Protein AF-0000000067656025 (afdb_homodimer)

pLDDT: mean 92.22, std 11.16, range [55.78, 98.88]

Sequence (188 aa):
MDEQSVESIAEVFRCFICMEKLRDARLCPHCSKLCCFSCIRRWLTEQRAQCPHCRAPLQLRELVNCRWAEEVTQQLDTLQLCSLTKHEDNDKDKMDEQSVESIAEVFRCFICMEKLRDARLCPHCSKLCCFSCIRRWLTEQRAQCPHCRAPLQLRELVNCRWAEEVTQQLDTLQLCSLTKHEDNDKDK

Structure (mmCIF, N/CA/C/O backbone):
data_AF-0000000067656025-model_v1
#
loop_
_entity.id
_entity.type
_entity.pdbx_description
1 polymer 'Tripartite motif containing 37'
#
loop_
_atom_site.group_PDB
_atom_site.id
_atom_site.type_symbol
_atom_site.label_atom_id
_atom_site.label_alt_id
_atom_site.label_comp_id
_atom_site.label_asym_id
_atom_site.label_entity_id
_atom_site.label_seq_id
_atom_site.pdbx_PDB_ins_code
_atom_site.Cartn_x
_atom_site.Cartn_y
_atom_site.Cartn_z
_atom_site.occupancy
_atom_site.B_iso_or_equiv
_atom_site.auth_seq_id
_atom_site.auth_comp_id
_atom_site.auth_asym_id
_atom_site.auth_atom_id
_atom_site.pdbx_PDB_model_num
ATOM 1 N N . MET A 1 1 ? -2.961 22.078 7.832 1 55.78 1 MET A N 1
ATOM 2 C CA . MET A 1 1 ? -2.754 20.688 7.422 1 55.78 1 MET A CA 1
ATOM 3 C C . MET A 1 1 ? -3.789 20.266 6.387 1 55.78 1 MET A C 1
ATOM 5 O O . MET A 1 1 ? -4.934 20.719 6.422 1 55.78 1 MET A O 1
ATOM 9 N N . ASP A 1 2 ? -3.355 19.953 5.059 1 74.5 2 ASP A N 1
ATOM 10 C CA . ASP A 1 2 ? -4.32 19.672 4 1 74.5 2 ASP A CA 1
ATOM 11 C C . ASP A 1 2 ? -5.148 18.438 4.332 1 74.5 2 ASP A C 1
ATOM 13 O O . ASP A 1 2 ? -4.789 17.312 3.949 1 74.5 2 ASP A O 1
ATOM 17 N N . GLU A 1 3 ? -6.203 18.594 5.113 1 78.75 3 GLU A N 1
ATOM 18 C CA . GLU A 1 3 ? -7.145 17.578 5.555 1 78.75 3 GLU A CA 1
ATOM 19 C C . GLU A 1 3 ? -7.625 16.719 4.379 1 78.75 3 GLU A C 1
ATOM 21 O O . GLU A 1 3 ? -7.82 15.516 4.523 1 78.75 3 GLU A O 1
ATOM 26 N N . GLN A 1 4 ? -7.664 17.344 3.371 1 89.12 4 GLN A N 1
ATOM 27 C CA . GLN A 1 4 ? -8.141 16.625 2.191 1 89.12 4 GLN A CA 1
ATOM 28 C C . GLN A 1 4 ? -7.141 15.562 1.747 1 89.12 4 GLN A C 1
ATOM 30 O O . GLN A 1 4 ? -7.531 14.469 1.323 1 89.12 4 GLN A O 1
ATOM 35 N N . SER A 1 5 ? -5.898 15.852 1.927 1 92.5 5 SER A N 1
ATOM 36 C CA . SER A 1 5 ? -4.859 14.906 1.539 1 92.5 5 SER A CA 1
ATOM 37 C C . SER A 1 5 ? -4.848 13.695 2.463 1 92.5 5 SER A C 1
ATOM 39 O O . SER A 1 5 ? -4.758 12.555 2 1 92.5 5 SER A O 1
ATOM 41 N N . VAL A 1 6 ? -5.023 13.93 3.736 1 93.62 6 VAL A N 1
ATOM 42 C CA . VAL A 1 6 ? -5.008 12.836 4.707 1 93.62 6 VAL A CA 1
ATOM 43 C C . VAL A 1 6 ? -6.211 11.922 4.477 1 93.62 6 VAL A C 1
ATOM 45 O O . VAL A 1 6 ? -6.082 10.695 4.512 1 93.62 6 VAL A O 1
ATOM 48 N N . GLU A 1 7 ? -7.348 12.508 4.23 1 93.75 7 GLU A N 1
ATOM 49 C CA . GLU A 1 7 ? -8.555 11.734 3.967 1 93.75 7 GLU A CA 1
ATOM 50 C C . GLU A 1 7 ? -8.414 10.891 2.699 1 93.75 7 GLU A C 1
ATOM 52 O O . GLU A 1 7 ? -8.875 9.75 2.645 1 93.75 7 GLU A O 1
ATOM 57 N N . SER A 1 8 ? -7.84 11.469 1.693 1 95.38 8 SER A N 1
ATOM 58 C CA . SER A 1 8 ? -7.621 10.766 0.432 1 95.38 8 SER A CA 1
ATOM 59 C C . SER A 1 8 ? -6.715 9.555 0.623 1 95.38 8 SER A C 1
ATOM 61 O O . SER A 1 8 ? -6.973 8.492 0.061 1 95.38 8 SER A O 1
ATOM 63 N N . ILE A 1 9 ? -5.691 9.695 1.379 1 97 9 ILE A N 1
ATOM 64 C CA . ILE A 1 9 ? -4.809 8.578 1.662 1 97 9 ILE A CA 1
ATOM 65 C C . ILE A 1 9 ? -5.547 7.527 2.49 1 97 9 ILE A C 1
ATOM 67 O O . ILE A 1 9 ? -5.453 6.328 2.217 1 97 9 ILE A O 1
ATOM 71 N N . ALA A 1 10 ? -6.297 7.977 3.504 1 96.62 10 ALA A N 1
ATOM 72 C CA . ALA A 1 10 ? -7.039 7.066 4.371 1 96.62 10 ALA A CA 1
ATOM 73 C C . ALA A 1 10 ? -8.023 6.219 3.564 1 96.62 10 ALA A C 1
ATOM 75 O O . ALA A 1 10 ? -8.25 5.051 3.885 1 96.62 10 ALA A O 1
ATOM 76 N N . GLU A 1 11 ? -8.594 6.742 2.557 1 96.94 11 GLU A N 1
ATOM 77 C CA . GLU A 1 11 ? -9.539 6.023 1.704 1 96.94 11 GLU A CA 1
ATOM 78 C C . GLU A 1 11 ? -8.875 4.812 1.049 1 96.94 11 GLU A C 1
ATOM 80 O O . GLU A 1 11 ? -9.516 3.773 0.87 1 96.94 11 GLU A O 1
ATOM 85 N N . VAL A 1 12 ? -7.664 4.953 0.684 1 97.94 12 VAL A N 1
ATOM 86 C CA . VAL A 1 12 ? -6.918 3.857 0.071 1 97.94 12 VAL A CA 1
ATOM 87 C C . VAL A 1 12 ? -6.762 2.715 1.071 1 97.94 12 VAL A C 1
ATOM 89 O O . VAL A 1 12 ? -6.809 1.542 0.695 1 97.94 12 VAL A O 1
ATOM 92 N N . PHE A 1 13 ? -6.574 3.066 2.383 1 98.25 13 PHE A N 1
ATOM 93 C CA . PHE A 1 13 ? -6.273 2.08 3.414 1 98.25 13 PHE A CA 1
ATOM 94 C C . PHE A 1 13 ? -7.516 1.748 4.227 1 98.25 13 PHE A C 1
ATOM 96 O O . PHE A 1 13 ? -7.438 1.549 5.441 1 98.25 13 PHE A O 1
ATOM 103 N N . ARG A 1 14 ? -8.648 1.804 3.592 1 98.12 14 ARG A N 1
ATOM 104 C CA . ARG A 1 14 ? -9.914 1.264 4.082 1 98.12 14 ARG A CA 1
ATOM 105 C C . ARG A 1 14 ? -10.25 -0.055 3.396 1 98.12 14 ARG A C 1
ATOM 107 O O . ARG A 1 14 ? -10.008 -0.218 2.199 1 98.12 14 ARG A O 1
ATOM 114 N N . CYS A 1 15 ? -10.734 -0.905 4.156 1 98.69 15 CYS A N 1
ATOM 115 C CA . CYS A 1 15 ? -11.188 -2.172 3.596 1 98.69 15 CYS A CA 1
ATOM 116 C C . CYS A 1 15 ? -12.289 -1.947 2.568 1 98.69 15 CYS A C 1
ATOM 118 O O . CYS A 1 15 ? -13.312 -1.332 2.873 1 98.69 15 CYS A O 1
ATOM 120 N N . PHE A 1 16 ? -12.164 -2.463 1.395 1 97.69 16 PHE A N 1
ATOM 121 C CA . PHE A 1 16 ? -13.148 -2.195 0.353 1 97.69 16 PHE A CA 1
ATOM 122 C C . PHE A 1 16 ? -14.391 -3.055 0.548 1 97.69 16 PHE A C 1
ATOM 124 O O . PHE A 1 16 ? -15.406 -2.854 -0.124 1 97.69 16 PHE A O 1
ATOM 131 N N . ILE A 1 17 ? -14.328 -4.031 1.432 1 98.25 17 ILE A N 1
ATOM 132 C CA . ILE A 1 17 ? -15.461 -4.902 1.714 1 98.25 17 ILE A CA 1
ATOM 133 C C . ILE A 1 17 ? -16.297 -4.312 2.846 1 98.25 17 ILE A C 1
ATOM 135 O O . ILE A 1 17 ? -17.5 -4.086 2.686 1 98.25 17 ILE A O 1
ATOM 139 N N . CYS A 1 18 ? -15.68 -4.008 3.986 1 98.5 18 CYS A N 1
ATOM 140 C CA . CYS A 1 18 ? -16.438 -3.502 5.129 1 98.5 18 CYS A CA 1
ATOM 141 C C . CYS A 1 18 ? -16.391 -1.979 5.176 1 98.5 18 CYS A C 1
ATOM 143 O O . CYS A 1 18 ? -17.109 -1.357 5.953 1 98.5 18 CYS A O 1
ATOM 145 N N . MET A 1 19 ? -15.5 -1.372 4.516 1 97.5 19 MET A N 1
ATOM 146 C CA . MET A 1 19 ? -15.352 0.072 4.359 1 97.5 19 MET A CA 1
ATOM 147 C C . MET A 1 19 ? -14.789 0.703 5.629 1 97.5 19 MET A C 1
ATOM 149 O O . MET A 1 19 ? -14.867 1.92 5.805 1 97.5 19 MET A O 1
ATOM 153 N N . GLU A 1 20 ? -14.234 -0.069 6.539 1 97.94 20 GLU A N 1
ATOM 154 C CA . GLU A 1 20 ? -13.57 0.402 7.75 1 97.94 20 GLU A CA 1
ATOM 155 C C . GLU A 1 20 ? -12.055 0.365 7.602 1 97.94 20 GLU A C 1
ATOM 157 O O . GLU A 1 20 ? -11.539 -0.119 6.594 1 97.94 20 GLU A O 1
ATOM 162 N N . LYS A 1 21 ? -11.414 0.863 8.625 1 97.56 21 LYS A N 1
ATOM 163 C CA . LYS A 1 21 ? -9.953 0.821 8.68 1 97.56 21 LYS A CA 1
ATOM 164 C C . LYS A 1 21 ? -9.438 -0.612 8.57 1 97.56 21 LYS A C 1
ATOM 166 O O . LYS A 1 21 ? -9.977 -1.519 9.219 1 97.56 21 LYS A O 1
ATOM 171 N N . LEU A 1 22 ? -8.422 -0.798 7.832 1 98.56 22 LEU A N 1
ATOM 172 C CA . LEU A 1 22 ? -7.859 -2.115 7.559 1 98.56 22 LEU A CA 1
ATOM 173 C C . LEU A 1 22 ? -7.387 -2.783 8.844 1 98.56 22 LEU A C 1
ATOM 175 O O . LEU A 1 22 ? -6.762 -2.141 9.688 1 98.56 22 LEU A O 1
ATOM 179 N N . ARG A 1 23 ? -7.695 -4.004 9.008 1 98 23 ARG A N 1
ATOM 180 C CA . ARG A 1 23 ? -7.145 -4.891 10.023 1 98 23 ARG A CA 1
ATOM 181 C C . ARG A 1 23 ? -6.551 -6.145 9.398 1 98 23 ARG A C 1
ATOM 183 O O . ARG A 1 23 ? -7.223 -6.844 8.641 1 98 23 ARG A O 1
ATOM 190 N N . ASP A 1 24 ? -5.285 -6.434 9.695 1 98.38 24 ASP A N 1
ATOM 191 C CA . ASP A 1 24 ? -4.602 -7.559 9.055 1 98.38 24 ASP A CA 1
ATOM 192 C C . ASP A 1 24 ? -4.754 -7.5 7.539 1 98.38 24 ASP A C 1
ATOM 194 O O . ASP A 1 24 ? -5.312 -8.414 6.93 1 98.38 24 ASP A O 1
ATOM 198 N N . ALA A 1 25 ? -4.234 -6.539 6.941 1 98.88 25 ALA A N 1
ATOM 199 C CA . ALA A 1 25 ? -4.488 -6.133 5.562 1 98.88 25 ALA A CA 1
ATOM 200 C C . ALA A 1 25 ? -4.012 -7.199 4.582 1 98.88 25 ALA A C 1
ATOM 202 O O . ALA A 1 25 ? -2.895 -7.711 4.703 1 98.88 25 ALA A O 1
ATOM 203 N N . ARG A 1 26 ? -4.809 -7.535 3.68 1 98.88 26 ARG A N 1
ATOM 204 C CA . ARG A 1 26 ? -4.512 -8.398 2.541 1 98.88 26 ARG A CA 1
ATOM 205 C C . ARG A 1 26 ? -4.738 -7.664 1.224 1 98.88 26 ARG A C 1
ATOM 207 O O . ARG A 1 26 ? -5.621 -6.805 1.13 1 98.88 26 ARG A O 1
ATOM 214 N N . LEU A 1 27 ? -3.967 -7.977 0.277 1 98.88 27 LEU A N 1
ATOM 215 C CA . LEU A 1 27 ? -4.023 -7.305 -1.019 1 98.88 27 LEU A CA 1
ATOM 216 C C . LEU A 1 27 ? -4.266 -8.312 -2.139 1 98.88 27 LEU A C 1
ATOM 21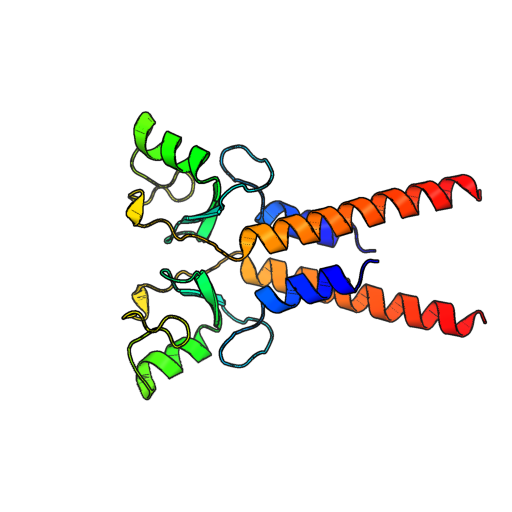8 O O . LEU A 1 27 ? -3.652 -9.383 -2.162 1 98.88 27 LEU A O 1
ATOM 222 N N . CYS A 1 28 ? -5.148 -8.039 -2.979 1 98.81 28 CYS A N 1
ATOM 223 C CA . CYS A 1 28 ? -5.371 -8.844 -4.176 1 98.81 28 CYS A CA 1
ATOM 224 C C . CYS A 1 28 ? -4.211 -8.703 -5.152 1 98.81 28 CYS A C 1
ATOM 226 O O . CYS A 1 28 ? -3.852 -7.594 -5.539 1 98.81 28 CYS A O 1
ATOM 228 N N . PRO A 1 29 ? -3.658 -9.758 -5.625 1 98.5 29 PRO A N 1
ATOM 229 C CA . PRO A 1 29 ? -2.5 -9.672 -6.52 1 98.5 29 PRO A CA 1
ATOM 230 C C . PRO A 1 29 ? -2.865 -9.188 -7.918 1 98.5 29 PRO A C 1
ATOM 232 O O . PRO A 1 29 ? -1.98 -8.867 -8.719 1 98.5 29 PRO A O 1
ATOM 235 N N . HIS A 1 30 ? -4.105 -9.078 -8.203 1 98.12 30 HIS A N 1
ATOM 236 C CA . HIS A 1 30 ? -4.535 -8.719 -9.547 1 98.12 30 HIS A CA 1
ATOM 237 C C . HIS A 1 30 ? -4.844 -7.227 -9.648 1 98.12 30 HIS A C 1
ATOM 239 O O . HIS A 1 30 ? -4.391 -6.555 -10.57 1 98.12 30 HIS A O 1
ATOM 245 N N . CYS A 1 31 ? -5.605 -6.785 -8.711 1 98.69 31 CYS A N 1
ATOM 246 C CA . CYS A 1 31 ? -6.055 -5.402 -8.836 1 98.69 31 CYS A CA 1
ATOM 247 C C . CYS A 1 31 ? -5.434 -4.531 -7.754 1 98.69 31 CYS A C 1
ATOM 249 O O . CYS A 1 31 ? -5.625 -3.312 -7.75 1 98.69 31 CYS A O 1
ATOM 251 N N . SER A 1 32 ? -4.828 -5.102 -6.77 1 98.69 32 SER A N 1
ATOM 252 C CA . SER A 1 32 ? -4.059 -4.441 -5.723 1 98.69 32 SER A CA 1
ATOM 253 C C . SER A 1 32 ? -4.973 -3.816 -4.676 1 98.69 32 SER A C 1
ATOM 255 O O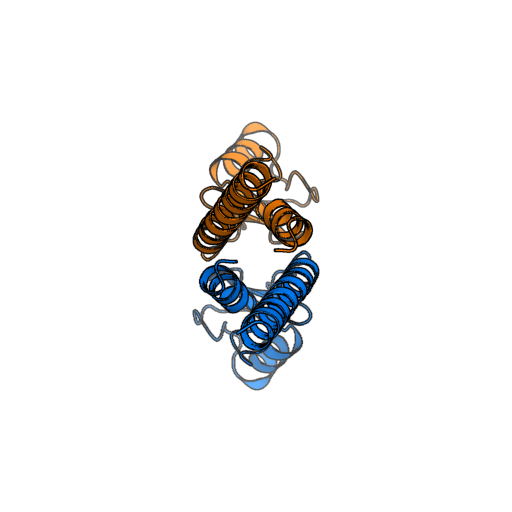 . SER A 1 32 ? -4.512 -3.08 -3.799 1 98.69 32 SER A O 1
ATOM 257 N N . LYS A 1 33 ? -6.254 -4.145 -4.734 1 98.62 33 LYS A N 1
ATOM 258 C CA . LYS A 1 33 ? -7.137 -3.615 -3.699 1 98.62 33 LYS A CA 1
ATOM 259 C C . LYS A 1 33 ? -6.859 -4.273 -2.352 1 98.62 33 LYS A C 1
ATOM 261 O O . LYS A 1 33 ? -6.488 -5.449 -2.293 1 98.62 33 LYS A O 1
ATOM 266 N N . LEU A 1 34 ? -7.141 -3.504 -1.319 1 98.81 34 LEU A N 1
ATOM 267 C CA . LEU A 1 34 ? -6.84 -3.939 0.041 1 98.81 34 LEU A CA 1
ATOM 268 C C . LEU A 1 34 ? -8.117 -4.285 0.795 1 98.81 34 LEU A C 1
ATOM 270 O O . LEU A 1 34 ? -9.148 -3.623 0.621 1 98.81 34 LEU A O 1
ATOM 274 N N . CYS A 1 35 ? -7.996 -5.25 1.62 1 98.81 35 CYS A N 1
ATOM 275 C CA . CYS A 1 35 ? -9.102 -5.617 2.496 1 98.81 35 CYS A CA 1
ATOM 276 C C . CYS A 1 35 ? -8.594 -6.273 3.773 1 98.81 35 CYS A C 1
ATOM 278 O O . CYS A 1 35 ? -7.418 -6.637 3.863 1 98.81 35 CYS A O 1
ATOM 280 N N . CYS A 1 36 ? -9.414 -6.383 4.758 1 98.88 36 CYS A N 1
ATOM 281 C CA . CYS A 1 36 ? -9.094 -7.129 5.973 1 98.88 36 CYS A CA 1
ATOM 282 C C . CYS A 1 36 ? -8.984 -8.617 5.684 1 98.88 36 CYS A C 1
ATOM 284 O O . CYS A 1 36 ? -9.727 -9.148 4.848 1 98.88 36 CYS A O 1
ATOM 286 N N . PHE A 1 37 ? -8.227 -9.273 6.352 1 98.88 37 PHE A N 1
ATOM 287 C CA . PHE A 1 37 ? -8.109 -10.719 6.176 1 98.88 37 PHE A CA 1
ATOM 288 C C . PHE A 1 37 ? -9.445 -11.398 6.438 1 98.88 37 PHE A C 1
ATOM 290 O O . PHE A 1 37 ? -9.891 -12.234 5.645 1 98.88 37 PHE A O 1
ATOM 297 N N . SER A 1 38 ? -10.062 -11.039 7.586 1 98.88 38 SER A N 1
ATOM 298 C CA . SER A 1 38 ? -11.32 -11.688 7.953 1 98.88 38 SER A CA 1
ATOM 299 C C . SER A 1 38 ? -12.398 -11.445 6.902 1 98.88 38 SER A C 1
ATOM 301 O O . SER A 1 38 ? -13.172 -12.352 6.578 1 98.88 38 SER A O 1
ATOM 303 N N . CYS A 1 39 ? -12.469 -10.25 6.359 1 98.75 39 CYS A N 1
ATOM 304 C CA . CYS A 1 39 ? -13.477 -9.914 5.359 1 98.75 39 CYS A CA 1
ATOM 305 C C . CYS A 1 39 ? -13.289 -10.742 4.094 1 98.75 39 CYS A C 1
ATOM 307 O O . CYS A 1 39 ? -14.242 -11.344 3.59 1 98.75 39 CYS A O 1
ATOM 309 N N . ILE A 1 40 ? -12.055 -10.789 3.643 1 98.75 40 ILE A N 1
ATOM 310 C CA . ILE A 1 40 ? -11.812 -11.484 2.383 1 98.75 40 ILE A CA 1
ATOM 311 C C . ILE A 1 40 ? -11.922 -12.992 2.592 1 98.75 40 ILE A C 1
ATOM 313 O O . ILE A 1 40 ? -12.383 -13.711 1.702 1 98.75 40 ILE A O 1
ATOM 317 N N . ARG A 1 41 ? -11.453 -13.406 3.713 1 98.62 41 ARG A N 1
ATOM 318 C CA . ARG A 1 41 ? -11.617 -14.828 4.016 1 98.62 41 ARG A CA 1
ATOM 319 C C . ARG A 1 41 ? -13.086 -15.227 3.963 1 98.62 41 ARG A C 1
ATOM 321 O O . ARG A 1 41 ? -13.438 -16.234 3.354 1 98.62 41 ARG A O 1
ATOM 328 N N . ARG A 1 42 ? -13.93 -14.523 4.629 1 98.25 42 ARG A N 1
ATOM 329 C CA . ARG A 1 42 ? -15.367 -14.789 4.621 1 98.25 42 ARG A CA 1
ATOM 330 C C . ARG A 1 42 ? -15.922 -14.758 3.199 1 98.25 42 ARG A C 1
ATOM 332 O O . ARG A 1 42 ? -16.672 -15.648 2.801 1 98.25 42 ARG A O 1
ATOM 339 N N . TRP A 1 43 ? -15.57 -13.773 2.484 1 97.88 43 TRP A N 1
ATOM 340 C CA . TRP A 1 43 ? -16.047 -13.617 1.113 1 97.88 43 TRP A CA 1
ATOM 341 C C . TRP A 1 43 ? -15.68 -14.844 0.274 1 97.88 43 TRP A C 1
ATOM 343 O O . TRP A 1 43 ? -16.547 -15.43 -0.388 1 97.88 43 TRP A O 1
ATOM 353 N N . LEU A 1 44 ? -14.453 -15.266 0.293 1 98 44 LEU A N 1
ATOM 354 C CA . LEU A 1 44 ? -13.961 -16.359 -0.537 1 98 44 LEU A CA 1
ATOM 355 C C . LEU A 1 44 ? -14.57 -17.688 -0.107 1 98 44 LEU A C 1
ATOM 357 O O . LEU A 1 44 ? -14.758 -18.578 -0.933 1 98 44 LEU A O 1
ATOM 361 N N . THR A 1 45 ? -14.836 -17.797 1.155 1 96.88 45 THR A N 1
ATOM 362 C CA . THR A 1 45 ? -15.367 -19.047 1.688 1 96.88 45 THR A CA 1
ATOM 363 C C . THR A 1 45 ? -16.875 -19.109 1.519 1 96.88 45 THR A C 1
ATOM 365 O O . THR A 1 45 ? -17.438 -20.172 1.232 1 96.88 45 THR A O 1
ATOM 368 N N . GLU A 1 46 ? -17.594 -18.031 1.675 1 96.19 46 GLU A N 1
ATOM 369 C CA . GLU A 1 46 ? -19.047 -18.047 1.749 1 96.19 46 GLU A CA 1
ATOM 370 C C . GLU A 1 46 ? -19.672 -17.578 0.434 1 96.19 46 GLU A C 1
ATOM 372 O O . GLU A 1 46 ? -20.828 -17.891 0.147 1 96.19 46 GLU A O 1
ATOM 377 N N . GLN A 1 47 ? -19.047 -16.781 -0.248 1 90.94 47 GLN A N 1
ATOM 378 C CA . GLN A 1 47 ? -19.625 -16.234 -1.479 1 90.94 47 GLN A CA 1
ATOM 379 C C . GLN A 1 47 ? -19.016 -16.906 -2.707 1 90.94 47 GLN A C 1
ATOM 381 O O . GLN A 1 47 ? -19.344 -18.062 -3.014 1 90.94 47 GLN A O 1
ATOM 386 N N . ARG A 1 48 ? -17.859 -16.422 -3.285 1 91.62 48 ARG A N 1
ATOM 387 C CA . ARG A 1 48 ? -17.203 -16.953 -4.469 1 91.62 48 ARG A CA 1
ATOM 388 C C . ARG A 1 48 ? -15.68 -16.859 -4.344 1 91.62 48 ARG A C 1
ATOM 390 O O . ARG A 1 48 ? -15.164 -15.906 -3.762 1 91.62 48 ARG A O 1
ATOM 397 N N . ALA A 1 49 ? -15.055 -17.781 -4.984 1 97.06 49 ALA A N 1
ATOM 398 C CA . ALA A 1 49 ? -13.594 -17.781 -5.023 1 97.06 49 ALA A CA 1
ATOM 399 C C . ALA A 1 49 ? -13.07 -16.828 -6.086 1 97.06 49 ALA A C 1
ATOM 401 O O . ALA A 1 49 ? -12.406 -17.234 -7.035 1 97.06 49 ALA A O 1
ATOM 402 N N . GLN A 1 50 ? -13.438 -15.633 -5.969 1 98 50 GLN A N 1
ATOM 403 C CA . GLN A 1 50 ? -13.008 -14.539 -6.832 1 98 50 GLN A CA 1
ATOM 404 C C . GLN A 1 50 ? -12.844 -13.25 -6.035 1 98 50 GLN A C 1
ATOM 406 O O . GLN A 1 50 ? -13.492 -13.055 -5.004 1 98 50 GLN A O 1
ATOM 411 N N . CYS A 1 51 ? -12.023 -12.445 -6.465 1 98.62 51 CYS A N 1
ATOM 412 C CA . CYS A 1 51 ? -11.914 -11.117 -5.867 1 98.62 51 CYS A CA 1
ATOM 413 C C . CYS A 1 51 ? -13.211 -10.336 -6.023 1 98.62 51 CYS A C 1
ATOM 415 O O . CYS A 1 51 ? -13.727 -10.203 -7.133 1 98.62 51 CYS A O 1
ATOM 417 N N . PRO A 1 52 ? -13.789 -9.805 -5.008 1 97.88 52 PRO A N 1
ATOM 418 C CA . PRO A 1 52 ? -15.047 -9.062 -5.082 1 97.88 52 PRO A CA 1
ATOM 419 C C . PRO A 1 52 ? -14.93 -7.785 -5.91 1 97.88 52 PRO A C 1
ATOM 421 O O . PRO A 1 52 ? -15.945 -7.207 -6.309 1 97.88 52 PRO A O 1
ATOM 424 N N . HIS A 1 53 ? -13.688 -7.344 -6.117 1 98.12 53 HIS A N 1
ATOM 425 C CA . HIS A 1 53 ? -13.469 -6.105 -6.855 1 98.12 53 HIS A CA 1
ATOM 426 C C . HIS A 1 53 ? -13.211 -6.379 -8.328 1 98.12 53 HIS A C 1
ATOM 428 O O . HIS A 1 53 ? -13.945 -5.891 -9.195 1 98.12 53 HIS A O 1
ATOM 434 N N . CYS A 1 54 ? -12.258 -7.141 -8.703 1 98.5 54 CYS A N 1
ATOM 435 C CA . CYS A 1 54 ? -11.875 -7.312 -10.102 1 98.5 54 CYS A CA 1
ATOM 436 C C . CYS A 1 54 ? -12.469 -8.594 -10.672 1 98.5 54 CYS A C 1
ATOM 438 O O . CYS A 1 54 ? -12.375 -8.836 -11.883 1 98.5 54 CYS A O 1
ATOM 440 N N . ARG A 1 55 ? -12.938 -9.477 -9.836 1 97.94 55 ARG A N 1
ATOM 441 C CA . ARG A 1 55 ? -13.656 -10.688 -10.211 1 97.94 55 ARG A CA 1
ATOM 442 C C . ARG A 1 55 ? -12.703 -11.758 -10.734 1 97.94 55 ARG A C 1
ATOM 444 O O . ARG A 1 55 ? -13.141 -12.805 -11.219 1 97.94 55 ARG A O 1
ATOM 451 N N . ALA A 1 56 ? -11.477 -11.508 -10.664 1 98.38 56 ALA A N 1
ATOM 452 C CA . ALA A 1 56 ? -10.523 -12.555 -11.047 1 98.38 56 ALA A CA 1
ATOM 453 C C . ALA A 1 56 ? -10.586 -13.727 -10.07 1 98.38 56 ALA A C 1
ATOM 455 O O . ALA A 1 56 ? -10.82 -13.531 -8.875 1 98.38 56 ALA A O 1
ATOM 456 N N . PRO A 1 57 ? -10.344 -14.93 -10.555 1 98.44 57 PRO A N 1
ATOM 457 C CA . PRO A 1 57 ? -10.211 -16.062 -9.633 1 98.44 57 PRO A CA 1
ATOM 458 C C . PRO A 1 57 ? -9.148 -15.82 -8.562 1 98.44 57 PRO A C 1
ATOM 460 O O . PRO A 1 57 ? -8.07 -15.289 -8.859 1 98.44 57 PRO A O 1
ATOM 463 N N . LEU A 1 58 ? -9.523 -16.219 -7.352 1 98.38 58 LEU A N 1
ATOM 464 C CA . LEU A 1 58 ? -8.664 -15.875 -6.227 1 98.38 58 LEU A CA 1
ATOM 465 C C . LEU A 1 58 ? -8.766 -16.922 -5.117 1 98.38 58 LEU A C 1
ATOM 467 O O . LEU A 1 58 ? -9.867 -17.328 -4.754 1 98.38 58 LEU A O 1
ATOM 471 N N . GLN A 1 59 ? -7.668 -17.344 -4.703 1 98.06 59 GLN A N 1
ATOM 472 C CA . GLN A 1 59 ? -7.586 -18.203 -3.531 1 98.06 59 GLN A CA 1
ATOM 473 C C . GLN A 1 59 ? -6.953 -17.484 -2.35 1 98.06 59 GLN A C 1
ATOM 475 O O . GLN A 1 59 ? -6.195 -16.516 -2.537 1 98.06 59 GLN A O 1
ATOM 480 N N . LEU A 1 60 ? -7.23 -17.953 -1.164 1 97.75 60 LEU A N 1
ATOM 481 C CA . LEU A 1 60 ? -6.754 -17.312 0.054 1 97.75 60 LEU A CA 1
ATOM 482 C C . LEU A 1 60 ? -5.23 -17.219 0.061 1 97.75 60 LEU A C 1
ATOM 484 O O . LEU A 1 60 ? -4.668 -16.188 0.438 1 97.75 60 LEU A O 1
ATOM 488 N N . ARG A 1 61 ? -4.562 -18.156 -0.416 1 97.06 61 ARG A N 1
ATOM 489 C CA . ARG A 1 61 ? -3.107 -18.25 -0.365 1 97.06 61 ARG A CA 1
ATOM 490 C C . ARG A 1 61 ? -2.463 -17.25 -1.32 1 97.06 61 ARG A C 1
ATOM 492 O O . ARG A 1 61 ? -1.263 -16.984 -1.233 1 97.06 61 ARG A O 1
ATOM 499 N N . GLU A 1 62 ? -3.162 -16.75 -2.236 1 97.88 62 GLU A N 1
ATOM 500 C CA . GLU A 1 62 ? -2.635 -15.844 -3.248 1 97.88 62 GLU A CA 1
ATOM 501 C C . GLU A 1 62 ? -2.621 -14.406 -2.744 1 97.88 62 GLU A C 1
ATOM 503 O O . GLU A 1 62 ? -1.992 -13.531 -3.35 1 97.88 62 GLU A O 1
ATOM 508 N N . LEU A 1 63 ? -3.371 -14.203 -1.662 1 98.69 63 LEU A N 1
ATOM 509 C CA . LEU A 1 63 ? -3.422 -12.859 -1.095 1 98.69 63 LEU A CA 1
ATOM 510 C C . LEU A 1 63 ? -2.057 -12.445 -0.558 1 98.69 63 LEU A C 1
ATOM 512 O O . LEU A 1 63 ? -1.34 -13.258 0.027 1 98.69 63 LEU A O 1
ATOM 516 N N . VAL A 1 64 ? -1.813 -11.227 -0.74 1 98.81 64 VAL A N 1
ATOM 517 C CA . VAL A 1 64 ? -0.544 -10.711 -0.245 1 98.81 64 VAL A CA 1
ATOM 518 C C . VAL A 1 64 ? -0.74 -10.102 1.143 1 98.81 64 VAL A C 1
ATOM 520 O O . VAL A 1 64 ? -1.635 -9.281 1.347 1 98.81 64 VAL A O 1
ATOM 523 N N . ASN A 1 65 ? 0.017 -10.547 2.002 1 98.69 65 ASN A N 1
ATOM 524 C CA . ASN A 1 65 ? 0.044 -9.922 3.32 1 98.69 65 ASN A CA 1
ATOM 525 C C . ASN A 1 65 ? 0.749 -8.57 3.283 1 98.69 65 ASN A C 1
ATOM 527 O O . ASN A 1 65 ? 1.97 -8.508 3.129 1 98.69 65 ASN A O 1
ATOM 531 N N . CYS A 1 66 ? 0.045 -7.555 3.408 1 98.5 66 CYS A N 1
ATOM 532 C CA . CYS A 1 66 ? 0.632 -6.223 3.385 1 98.5 66 CYS A CA 1
ATOM 533 C C . CYS A 1 66 ? 1.154 -5.832 4.762 1 98.5 66 CYS A C 1
ATOM 535 O O . CYS A 1 66 ? 0.461 -5.16 5.527 1 98.5 66 CYS A O 1
ATOM 537 N N . ARG A 1 67 ? 2.289 -6.039 5.016 1 97.88 67 ARG A N 1
ATOM 538 C CA . ARG A 1 67 ? 2.887 -6.008 6.348 1 97.88 67 ARG A CA 1
ATOM 539 C C . ARG A 1 67 ? 3.041 -4.574 6.848 1 97.88 67 ARG A C 1
ATOM 541 O O . ARG A 1 67 ? 3.002 -4.324 8.055 1 97.88 67 ARG A O 1
ATOM 548 N N . TRP A 1 68 ? 3.117 -3.65 5.957 1 98.06 68 TRP A N 1
ATOM 549 C CA . TRP A 1 68 ? 3.34 -2.25 6.297 1 98.06 68 TRP A CA 1
ATOM 550 C C . TRP A 1 68 ? 2.018 -1.538 6.566 1 98.06 68 TRP A C 1
ATOM 552 O O . TRP A 1 68 ? 2.004 -0.39 7.016 1 98.06 68 TRP A O 1
ATOM 562 N N . ALA A 1 69 ? 0.883 -2.123 6.289 1 98.5 69 ALA A N 1
ATOM 563 C CA . ALA A 1 69 ? -0.412 -1.448 6.32 1 98.5 69 ALA A CA 1
ATOM 564 C C . ALA A 1 69 ? -0.764 -1.002 7.734 1 98.5 69 ALA A C 1
ATOM 566 O O . ALA A 1 69 ? -1.324 0.08 7.93 1 98.5 69 ALA A O 1
ATOM 567 N N . GLU A 1 70 ? -0.474 -1.802 8.703 1 97.62 70 GLU A N 1
ATOM 568 C CA . GLU A 1 70 ? -0.814 -1.457 10.078 1 97.62 70 GLU A CA 1
ATOM 569 C C . GLU A 1 70 ? -0.112 -0.175 10.516 1 97.62 70 GLU A C 1
ATOM 571 O O . GLU A 1 70 ? -0.732 0.706 11.117 1 97.62 70 GLU A O 1
ATOM 576 N N . GLU A 1 71 ? 1.13 -0.117 10.258 1 96.5 71 GLU A N 1
ATOM 577 C CA . GLU A 1 71 ? 1.895 1.082 10.586 1 96.5 71 GLU A CA 1
ATOM 578 C C . GLU A 1 71 ? 1.341 2.307 9.859 1 96.5 71 GLU A C 1
ATOM 580 O O . GLU A 1 71 ? 1.183 3.371 10.461 1 96.5 71 GLU A O 1
ATOM 585 N N . VAL A 1 72 ? 1.014 2.176 8.648 1 97.94 72 VAL A N 1
ATOM 586 C CA . VAL A 1 72 ? 0.485 3.285 7.859 1 97.94 72 VAL A CA 1
ATOM 587 C C . VAL A 1 72 ? -0.852 3.74 8.445 1 97.94 72 VAL A C 1
ATOM 589 O O . VAL A 1 72 ? -1.067 4.934 8.656 1 97.94 72 VAL A O 1
ATOM 592 N N . THR A 1 73 ? -1.752 2.775 8.727 1 97.62 73 THR A N 1
ATOM 593 C CA . THR A 1 73 ? -3.068 3.113 9.25 1 97.62 73 THR A CA 1
ATOM 594 C C . THR A 1 73 ? -2.949 3.797 10.609 1 97.62 73 THR A C 1
ATOM 596 O O . THR A 1 73 ? -3.697 4.73 10.906 1 97.62 73 THR A O 1
ATOM 599 N N . GLN A 1 74 ? -2.039 3.365 11.422 1 96.12 74 GLN A N 1
ATOM 600 C CA . GLN A 1 74 ? -1.819 3.979 12.734 1 96.12 74 GLN A CA 1
ATOM 601 C C . GLN A 1 74 ? -1.345 5.422 12.594 1 96.12 74 GLN A C 1
ATOM 603 O O . GLN A 1 74 ? -1.803 6.305 13.32 1 96.12 74 GLN A O 1
ATOM 608 N N . GLN A 1 75 ? -0.392 5.645 11.672 1 95.25 75 GLN A N 1
ATOM 609 C CA . GLN A 1 75 ? 0.113 6.992 11.43 1 95.25 75 GLN A CA 1
ATOM 610 C C . GLN A 1 75 ? -0.986 7.902 10.883 1 95.25 75 GLN A C 1
ATOM 612 O O . GLN A 1 75 ? -1.047 9.086 11.227 1 95.25 75 GLN A O 1
ATOM 617 N N . LEU A 1 76 ? -1.812 7.352 10.039 1 95.06 76 LEU A N 1
ATOM 618 C CA . LEU A 1 76 ? -2.934 8.117 9.508 1 95.06 76 LEU A CA 1
ATOM 619 C C . LEU A 1 76 ? -3.893 8.523 10.617 1 95.06 76 LEU A C 1
ATOM 621 O O . LEU A 1 76 ? -4.387 9.656 10.641 1 95.06 76 LEU A O 1
ATOM 625 N N . ASP A 1 77 ? -4.137 7.617 11.547 1 94 77 ASP A N 1
ATOM 626 C CA . ASP A 1 77 ? -4.969 7.934 12.703 1 94 77 ASP A CA 1
ATOM 627 C C . ASP A 1 77 ? -4.391 9.109 13.484 1 94 77 ASP A C 1
ATOM 629 O O . ASP A 1 77 ? -5.133 9.992 13.93 1 94 77 ASP A O 1
ATOM 633 N N . THR A 1 78 ? -3.129 9.117 13.633 1 91.62 78 THR A N 1
ATOM 634 C CA . THR A 1 78 ? -2.445 10.188 14.344 1 91.62 78 THR A CA 1
ATOM 635 C C . THR A 1 78 ? -2.639 11.523 13.625 1 91.62 78 THR A C 1
ATOM 637 O O . THR A 1 78 ? -2.908 12.547 14.266 1 91.62 78 THR A O 1
ATOM 640 N N . LEU A 1 79 ? -2.561 11.555 12.359 1 89.94 79 LEU A N 1
ATOM 641 C CA . LEU A 1 79 ? -2.715 12.766 11.562 1 89.94 79 LEU A CA 1
ATOM 642 C C . LEU A 1 79 ? -4.145 13.297 11.648 1 89.94 79 LEU A C 1
ATOM 644 O O . LEU A 1 79 ? -4.355 14.508 11.727 1 89.94 79 LEU A O 1
ATOM 648 N N . GLN A 1 80 ? -5.043 12.352 11.641 1 88.19 80 GLN A N 1
ATOM 649 C CA . GLN A 1 80 ? -6.445 12.742 11.711 1 88.19 80 GLN A CA 1
ATOM 650 C C . GLN A 1 80 ? -6.777 13.359 13.062 1 88.19 80 GLN A C 1
ATOM 652 O O . GLN A 1 80 ? -7.543 14.328 13.141 1 88.19 80 GLN A O 1
ATOM 657 N N . LEU A 1 81 ? -6.219 12.867 14.109 1 84.69 81 LEU A N 1
ATOM 658 C CA . LEU A 1 81 ? -6.449 13.383 15.453 1 84.69 81 LEU A CA 1
ATOM 659 C C . LEU A 1 81 ? -5.871 14.781 15.609 1 84.69 81 LEU A C 1
ATOM 661 O O . LEU A 1 81 ? -6.477 15.641 16.25 1 84.69 81 LEU A O 1
ATOM 665 N N . CYS A 1 82 ? -4.738 14.992 15.023 1 78.75 82 CYS A N 1
ATOM 666 C CA . CYS A 1 82 ? -4.09 16.297 15.117 1 78.75 82 CYS A CA 1
ATOM 667 C C . CYS A 1 82 ? -4.918 17.359 14.414 1 78.75 82 CYS A C 1
ATOM 669 O O . CYS A 1 82 ? -4.977 18.516 14.867 1 78.75 82 CYS A O 1
ATOM 671 N N . SER A 1 83 ? -5.547 17.016 13.312 1 76.94 83 SER A N 1
ATOM 672 C CA . SER A 1 83 ? -6.359 17.969 12.57 1 76.94 83 SER A CA 1
ATOM 673 C C . SER A 1 83 ? -7.613 18.359 13.352 1 76.94 83 SER A C 1
ATOM 675 O O . SER A 1 83 ? -8.047 19.516 13.305 1 76.94 83 SER A O 1
ATOM 677 N N . LEU A 1 84 ? -8.133 17.531 14.031 1 74.81 84 LEU A N 1
ATOM 678 C CA . LEU A 1 84 ? -9.336 17.781 14.812 1 74.81 84 LEU A CA 1
ATOM 679 C C . LEU A 1 84 ? -9.039 18.703 15.992 1 74.81 84 LEU A C 1
ATOM 681 O O . LEU A 1 84 ? -9.844 19.562 16.344 1 74.81 84 LEU A O 1
ATOM 685 N N . THR A 1 85 ? -7.926 18.531 16.578 1 73.94 85 THR A N 1
ATOM 686 C CA . THR A 1 85 ? -7.562 19.328 17.75 1 73.94 85 THR A CA 1
ATOM 687 C C . THR A 1 85 ? -7.234 20.766 17.328 1 73.94 85 THR A C 1
ATOM 689 O O . THR A 1 85 ? -7.539 21.719 18.047 1 73.94 85 THR A O 1
ATOM 692 N N . LYS A 1 86 ? -6.672 21.016 16.203 1 70.25 86 LYS A N 1
ATOM 693 C CA . LYS A 1 86 ? -6.312 22.344 15.727 1 70.25 86 LYS A CA 1
ATOM 694 C C . LYS A 1 86 ? -7.555 23.156 15.391 1 70.25 86 LYS A C 1
ATOM 696 O O . LYS A 1 86 ? -7.613 24.359 15.664 1 70.25 86 LYS A O 1
ATOM 701 N N . HIS A 1 87 ? -8.516 22.578 14.836 1 66.75 87 HIS A N 1
ATOM 702 C CA . HIS A 1 87 ? -9.758 23.266 14.508 1 66.75 87 HIS A CA 1
ATOM 703 C C . HIS A 1 87 ? -10.484 23.719 15.773 1 66.75 87 HIS A C 1
ATOM 705 O O . HIS A 1 87 ? -11.07 24.797 15.805 1 66.75 87 HIS A O 1
ATOM 711 N N . GLU A 1 88 ? -10.398 22.859 16.797 1 69 88 GLU A N 1
ATOM 712 C CA . GLU A 1 88 ? -11.047 23.203 18.047 1 69 88 GLU A CA 1
ATOM 713 C C . GLU A 1 88 ? -10.375 24.406 18.703 1 69 88 GLU A C 1
ATOM 715 O O . GLU A 1 88 ? -11.055 25.266 19.281 1 69 88 GLU A O 1
ATOM 720 N N . ASP A 1 89 ? -9.047 24.562 18.688 1 66.69 89 ASP A N 1
ATOM 721 C CA . ASP A 1 89 ? -8.297 25.641 19.312 1 66.69 89 ASP A CA 1
ATOM 722 C C . ASP A 1 89 ? -8.539 26.969 18.578 1 66.69 89 ASP A C 1
ATOM 724 O O . ASP A 1 89 ? -8.625 28.016 19.219 1 66.69 89 ASP A O 1
ATOM 728 N N . ASN A 1 90 ? -8.719 26.953 17.312 1 65.25 90 ASN A N 1
ATOM 729 C CA . ASN A 1 90 ? -8.977 28.172 16.547 1 65.25 90 ASN A CA 1
ATOM 730 C C . ASN A 1 90 ? -10.383 28.703 16.797 1 65.25 90 ASN A C 1
ATOM 732 O O . ASN A 1 90 ? -10.594 29.922 16.781 1 65.25 90 ASN A O 1
ATOM 736 N N . ASP A 1 91 ? -11.305 27.844 16.953 1 65.75 91 ASP A N 1
ATOM 737 C CA . ASP A 1 91 ? -12.672 28.266 17.234 1 65.75 91 ASP A CA 1
ATOM 738 C C . ASP A 1 91 ? -12.773 28.906 18.625 1 65.75 91 ASP A C 1
ATOM 740 O O . ASP A 1 91 ? -13.625 29.766 18.844 1 65.75 91 ASP A O 1
ATOM 744 N N . LYS A 1 92 ? -11.891 28.703 19.578 1 67.75 92 LYS A N 1
ATOM 745 C CA . LYS A 1 92 ? -11.938 29.266 20.922 1 67.75 92 LYS A CA 1
ATOM 746 C C . LYS A 1 92 ? -11.312 30.656 20.969 1 67.75 92 LYS A C 1
ATOM 748 O O . LYS A 1 92 ? -11.695 31.484 21.781 1 67.75 92 LYS A O 1
ATOM 753 N N . ASP A 1 93 ? -10.375 30.984 20.172 1 60.72 93 ASP A N 1
ATOM 754 C CA . ASP A 1 93 ? -9.695 32.281 20.188 1 60.72 93 ASP A CA 1
ATOM 755 C C . ASP A 1 93 ? -10.5 33.344 19.453 1 60.72 93 ASP A C 1
ATOM 757 O O . ASP A 1 93 ? -10.148 34.531 19.469 1 60.72 93 ASP A O 1
ATOM 761 N N . LYS A 1 94 ? -11.617 33 18.797 1 57.78 94 LYS A N 1
ATOM 762 C CA . LYS A 1 94 ? -12.453 34 18.172 1 57.78 94 LYS A CA 1
ATOM 763 C C . LYS A 1 94 ? -13.586 34.438 19.094 1 57.78 94 LYS A C 1
ATOM 765 O O . LYS A 1 94 ? -14.125 33.656 19.844 1 57.78 94 LYS A O 1
ATOM 770 N N . MET B 1 1 ? 1.012 20.047 12.453 1 55.94 1 MET B N 1
ATOM 771 C CA . MET B 1 1 ? 0.968 18.859 11.609 1 55.94 1 MET B CA 1
ATOM 772 C C . MET B 1 1 ? 2.088 17.891 11.984 1 55.94 1 MET B C 1
ATOM 774 O O . MET B 1 1 ? 3.182 18.312 12.359 1 55.94 1 MET B O 1
ATOM 778 N N . ASP B 1 2 ? 1.757 16.609 12.578 1 74.69 2 ASP B N 1
ATOM 779 C CA . ASP B 1 2 ? 2.795 15.711 13.07 1 74.69 2 ASP B CA 1
ATOM 780 C C . ASP B 1 2 ? 3.715 15.266 11.938 1 74.69 2 ASP B C 1
ATOM 782 O O . ASP B 1 2 ? 3.465 14.25 11.289 1 74.69 2 ASP B O 1
ATOM 786 N N . GLU B 1 3 ? 4.711 16.078 11.617 1 79.06 3 GLU B N 1
ATOM 787 C CA . GLU B 1 3 ? 5.723 15.859 10.586 1 79.06 3 GLU B CA 1
ATOM 788 C C . GLU B 1 3 ? 6.312 14.453 10.68 1 79.06 3 GLU B C 1
ATOM 790 O O . GLU B 1 3 ? 6.602 13.828 9.656 1 79.06 3 GLU B O 1
ATOM 795 N N . GLN B 1 4 ? 6.328 14.039 11.789 1 89.38 4 GLN B N 1
ATOM 796 C CA . GLN B 1 4 ? 6.906 12.719 11.992 1 89.38 4 GLN B CA 1
ATOM 797 C C . GLN B 1 4 ? 6.016 11.633 11.398 1 89.38 4 GLN B C 1
ATOM 799 O O . GLN B 1 4 ? 6.512 10.656 10.836 1 89.38 4 GLN B O 1
ATOM 804 N N . SER B 1 5 ? 4.75 11.844 11.461 1 92.75 5 SER B N 1
ATOM 805 C CA . SER B 1 5 ? 3.809 10.867 10.922 1 92.75 5 SER B CA 1
ATOM 806 C C . SER B 1 5 ? 3.861 10.828 9.398 1 92.75 5 SER B C 1
ATOM 808 O O . SER B 1 5 ? 3.889 9.75 8.797 1 92.75 5 SER B O 1
ATOM 810 N N . VAL B 1 6 ? 3.963 11.984 8.789 1 93.62 6 VAL B N 1
ATOM 811 C CA . VAL B 1 6 ? 4.004 12.055 7.336 1 93.62 6 VAL B CA 1
ATOM 812 C C . VAL B 1 6 ? 5.285 11.406 6.82 1 93.62 6 VAL B C 1
ATOM 814 O O . VAL B 1 6 ? 5.262 10.664 5.836 1 93.62 6 VAL B O 1
ATOM 817 N N . GLU B 1 7 ? 6.387 11.672 7.461 1 93.75 7 GLU B N 1
ATOM 818 C CA . GLU B 1 7 ? 7.668 11.094 7.074 1 93.75 7 GLU B CA 1
ATOM 819 C C . GLU B 1 7 ? 7.648 9.57 7.211 1 93.75 7 GLU B C 1
ATOM 821 O O . GLU B 1 7 ? 8.211 8.867 6.375 1 93.75 7 GLU B O 1
ATOM 826 N N . SER B 1 8 ? 7.066 9.094 8.258 1 95.44 8 SER B N 1
ATOM 827 C CA . SER B 1 8 ? 6.961 7.656 8.492 1 95.44 8 SER B CA 1
ATOM 828 C C . SER B 1 8 ? 6.156 6.977 7.391 1 95.44 8 SER B C 1
ATOM 830 O O . SER B 1 8 ? 6.523 5.902 6.918 1 95.44 8 SER B O 1
ATOM 832 N N . ILE B 1 9 ? 5.094 7.57 6.996 1 96.94 9 ILE B N 1
ATOM 833 C CA . ILE B 1 9 ? 4.297 7.02 5.902 1 96.94 9 ILE B CA 1
ATOM 834 C C . ILE B 1 9 ? 5.09 7.078 4.602 1 96.94 9 ILE B C 1
ATOM 836 O O . ILE B 1 9 ? 5.109 6.113 3.834 1 96.94 9 ILE B O 1
ATOM 840 N N . ALA B 1 10 ? 5.75 8.219 4.344 1 96.56 10 ALA B N 1
ATOM 841 C CA . ALA B 1 10 ? 6.535 8.391 3.125 1 96.56 10 ALA B CA 1
ATOM 842 C C . ALA B 1 10 ? 7.617 7.32 3.01 1 96.56 10 ALA B C 1
ATOM 844 O O . ALA B 1 10 ? 7.93 6.863 1.909 1 96.56 10 ALA B O 1
ATOM 845 N N . GLU B 1 11 ? 8.18 6.906 4.066 1 96.94 11 GLU B N 1
ATOM 846 C CA . GLU B 1 11 ? 9.211 5.875 4.082 1 96.94 11 GLU B CA 1
ATOM 847 C C . GLU B 1 11 ? 8.688 4.559 3.523 1 96.94 11 GLU B C 1
ATOM 849 O O . GLU B 1 11 ? 9.414 3.824 2.852 1 96.94 11 GLU B O 1
ATOM 854 N N . VAL B 1 12 ? 7.488 4.25 3.809 1 97.94 12 VAL B N 1
ATOM 855 C CA . VAL B 1 12 ? 6.859 3.029 3.312 1 97.94 12 VAL B CA 1
ATOM 856 C C . VAL B 1 12 ? 6.762 3.082 1.79 1 97.94 12 VAL B C 1
ATOM 858 O O . VAL B 1 12 ? 6.918 2.062 1.115 1 97.94 12 VAL B O 1
ATOM 861 N N . PHE B 1 13 ? 6.504 4.305 1.239 1 98.25 13 PHE B N 1
ATOM 862 C CA . PHE B 1 13 ? 6.25 4.469 -0.187 1 98.25 13 PHE B CA 1
ATOM 863 C C . PHE B 1 13 ? 7.488 4.992 -0.902 1 98.25 13 PHE B C 1
ATOM 865 O O . PHE B 1 13 ? 7.383 5.801 -1.828 1 98.25 13 PHE B O 1
ATOM 872 N N . ARG B 1 14 ? 8.641 4.629 -0.411 1 98.12 14 ARG B N 1
ATOM 873 C CA . ARG B 1 14 ? 9.922 4.785 -1.082 1 98.12 14 ARG B CA 1
ATOM 874 C C . ARG B 1 14 ? 10.406 3.459 -1.662 1 98.12 14 ARG B C 1
ATOM 876 O O . ARG B 1 14 ? 10.227 2.406 -1.049 1 98.12 14 ARG B O 1
ATOM 883 N N . CYS B 1 15 ? 10.922 3.559 -2.775 1 98.69 15 CYS B N 1
ATOM 884 C CA . CYS B 1 15 ? 11.508 2.375 -3.393 1 98.69 15 CYS B CA 1
ATOM 885 C C . CYS B 1 15 ? 12.625 1.806 -2.527 1 98.69 15 CYS B C 1
ATOM 887 O O . CYS B 1 15 ? 13.586 2.51 -2.201 1 98.69 15 CYS B O 1
ATOM 889 N N . PHE B 1 16 ? 12.586 0.563 -2.205 1 97.75 16 PHE B N 1
ATOM 890 C CA . PHE B 1 16 ? 13.586 0.002 -1.303 1 97.75 16 PHE B CA 1
ATOM 891 C C . PHE B 1 16 ? 14.891 -0.283 -2.045 1 97.75 16 PHE B C 1
ATOM 893 O O . PHE B 1 16 ? 15.906 -0.598 -1.424 1 97.75 16 PHE B O 1
ATOM 900 N N . ILE B 1 17 ? 14.883 -0.193 -3.35 1 98.25 17 ILE B N 1
ATOM 901 C CA . ILE B 1 17 ? 16.078 -0.422 -4.16 1 98.25 17 ILE B CA 1
ATOM 902 C C . ILE B 1 17 ? 16.812 0.896 -4.371 1 98.25 17 ILE B C 1
ATOM 904 O O . ILE B 1 17 ? 18 1.008 -4.051 1 98.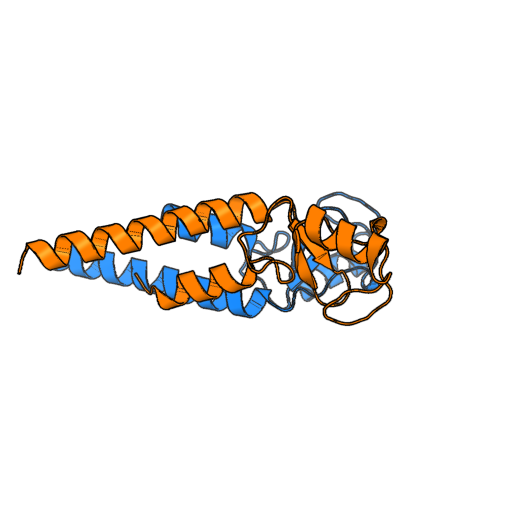25 17 ILE B O 1
ATOM 908 N N . CYS B 1 18 ? 16.125 1.926 -4.875 1 98.5 18 CYS B N 1
ATOM 909 C CA . CYS B 1 18 ? 16.797 3.191 -5.16 1 98.5 18 CYS B CA 1
ATOM 910 C C . CYS B 1 18 ? 16.609 4.172 -4.008 1 98.5 18 CYS B C 1
ATOM 912 O O . CYS B 1 18 ? 17.25 5.227 -3.98 1 98.5 18 CYS B O 1
ATOM 914 N N . MET B 1 19 ? 15.703 3.953 -3.18 1 97.44 19 MET B N 1
ATOM 915 C CA . MET B 1 19 ? 15.438 4.715 -1.963 1 97.44 19 MET B CA 1
ATOM 916 C C . MET B 1 19 ? 14.773 6.047 -2.289 1 97.44 19 MET B C 1
ATOM 918 O O . MET B 1 19 ? 14.742 6.953 -1.452 1 97.44 19 MET B O 1
ATOM 922 N N . GLU B 1 20 ? 14.242 6.234 -3.484 1 97.94 20 GLU B N 1
ATOM 923 C CA . GLU B 1 20 ? 13.5 7.418 -3.906 1 97.94 20 GLU B CA 1
ATOM 924 C C . GLU B 1 20 ? 12 7.152 -3.904 1 97.94 20 GLU B C 1
ATOM 926 O O . GLU B 1 20 ? 11.562 6.027 -3.658 1 97.94 20 GLU B O 1
ATOM 931 N N . LYS B 1 21 ? 11.281 8.195 -4.195 1 97.56 21 LYS B N 1
ATOM 932 C CA . LYS B 1 21 ? 9.836 8.094 -4.324 1 97.56 21 LYS B CA 1
ATOM 933 C C . LYS B 1 21 ? 9.445 7.07 -5.391 1 97.56 21 LYS B C 1
ATOM 935 O O . LYS B 1 21 ? 10.031 7.047 -6.477 1 97.56 21 LYS B O 1
ATOM 940 N N . LEU B 1 22 ? 8.477 6.297 -5.105 1 98.56 22 LEU B N 1
ATOM 941 C CA . LEU B 1 22 ? 8.039 5.219 -5.98 1 98.56 22 LEU B CA 1
ATOM 942 C C . LEU B 1 22 ? 7.578 5.762 -7.328 1 98.56 22 LEU B C 1
ATOM 944 O O . LEU B 1 22 ? 6.863 6.766 -7.383 1 98.56 22 LEU B O 1
ATOM 948 N N . ARG B 1 23 ? 7.984 5.152 -8.367 1 98 23 ARG B N 1
ATOM 949 C CA . ARG B 1 23 ? 7.473 5.352 -9.719 1 98 23 ARG B CA 1
ATOM 950 C C . ARG B 1 23 ? 7.008 4.031 -10.328 1 98 23 ARG B C 1
ATOM 952 O O . ARG B 1 23 ? 7.766 3.061 -10.375 1 98 23 ARG B O 1
ATOM 959 N N . ASP B 1 24 ? 5.754 3.98 -10.789 1 98.38 24 ASP B N 1
ATOM 960 C CA . ASP B 1 24 ? 5.191 2.73 -11.297 1 98.38 24 ASP B CA 1
ATOM 961 C C . ASP B 1 24 ? 5.398 1.596 -10.297 1 98.38 24 ASP B C 1
ATOM 963 O O . ASP B 1 24 ? 6.051 0.598 -10.602 1 98.38 24 ASP B O 1
ATOM 967 N N . ALA B 1 25 ? 4.824 1.684 -9.18 1 98.88 25 ALA B N 1
ATOM 968 C CA . ALA B 1 25 ? 5.102 0.88 -7.996 1 98.88 25 ALA B CA 1
ATOM 969 C C . ALA B 1 25 ? 4.754 -0.587 -8.234 1 98.88 25 ALA B C 1
ATOM 971 O O . ALA B 1 25 ? 3.68 -0.901 -8.75 1 98.88 25 ALA B O 1
ATOM 972 N N . ARG B 1 26 ? 5.621 -1.435 -7.902 1 98.88 26 ARG B N 1
ATOM 973 C CA . ARG B 1 26 ? 5.438 -2.883 -7.875 1 98.88 26 ARG B CA 1
ATOM 974 C C . ARG B 1 26 ? 5.656 -3.436 -6.473 1 98.88 26 ARG B C 1
ATOM 976 O O . ARG B 1 26 ? 6.465 -2.904 -5.711 1 98.88 26 ARG B O 1
ATOM 983 N N . LEU B 1 27 ? 4.941 -4.43 -6.16 1 98.88 27 LEU B N 1
ATOM 984 C CA . LEU B 1 27 ? 4.988 -5.016 -4.824 1 98.88 27 LEU B CA 1
ATOM 985 C C . LEU B 1 27 ? 5.359 -6.492 -4.891 1 98.88 27 LEU B C 1
ATOM 987 O O . LEU B 1 27 ? 4.848 -7.227 -5.738 1 98.88 27 LEU B O 1
ATOM 991 N N . CYS B 1 28 ? 6.254 -6.91 -4.113 1 98.81 28 CYS B N 1
ATOM 992 C CA . CYS B 1 28 ? 6.594 -8.32 -3.977 1 98.81 28 CYS B CA 1
ATOM 993 C C . CYS B 1 28 ? 5.465 -9.094 -3.309 1 98.81 28 CYS B C 1
ATOM 995 O O . CYS B 1 28 ? 5.023 -8.734 -2.215 1 98.81 28 CYS B O 1
ATOM 997 N N . PRO B 1 29 ? 5.02 -10.156 -3.855 1 98.5 29 PRO B N 1
ATOM 998 C CA . PRO B 1 29 ? 3.896 -10.906 -3.281 1 98.5 29 PRO B CA 1
ATOM 999 C C . PRO B 1 29 ? 4.273 -11.656 -2.006 1 98.5 29 PRO B C 1
ATOM 1001 O O . PRO B 1 29 ? 3.398 -12.156 -1.298 1 98.5 29 PRO B O 1
ATOM 1004 N N . HIS B 1 30 ? 5.52 -11.711 -1.701 1 98.19 30 HIS B N 1
ATOM 1005 C CA . HIS B 1 30 ? 5.969 -12.484 -0.554 1 98.19 30 HIS B CA 1
ATOM 1006 C C . HIS B 1 30 ? 6.148 -11.609 0.678 1 98.19 30 HIS B C 1
ATOM 1008 O O . HIS B 1 30 ? 5.66 -11.938 1.761 1 98.19 30 HIS B O 1
ATOM 1014 N N . CYS B 1 31 ? 6.828 -10.547 0.476 1 98.69 31 CYS B N 1
ATOM 1015 C CA . CYS B 1 31 ? 7.156 -9.742 1.65 1 98.69 31 CYS B CA 1
ATOM 1016 C C . CYS B 1 31 ? 6.422 -8.414 1.622 1 98.69 31 CYS B C 1
ATOM 1018 O O . CYS B 1 31 ? 6.5 -7.633 2.574 1 98.69 31 CYS B O 1
ATOM 1020 N N . SER B 1 32 ? 5.824 -8.055 0.541 1 98.69 32 SER B N 1
ATOM 1021 C CA . SER B 1 32 ? 4.961 -6.895 0.359 1 98.69 32 SER B CA 1
ATOM 1022 C C . SER B 1 32 ? 5.781 -5.617 0.224 1 98.69 32 SER B C 1
ATOM 1024 O O . SER B 1 32 ? 5.223 -4.516 0.212 1 98.69 32 SER B O 1
ATOM 1026 N N . LYS B 1 33 ? 7.078 -5.75 0.069 1 98.62 33 LYS B N 1
ATOM 1027 C CA . LYS B 1 33 ? 7.875 -4.543 -0.131 1 98.62 33 LYS B CA 1
ATOM 1028 C C . LYS B 1 33 ? 7.602 -3.924 -1.5 1 98.62 33 LYS B C 1
ATOM 1030 O O . LYS B 1 33 ? 7.332 -4.641 -2.467 1 98.62 33 LYS B O 1
ATOM 1035 N N . LEU B 1 34 ? 7.77 -2.625 -1.532 1 98.81 34 LEU B N 1
ATOM 1036 C CA . LEU B 1 34 ? 7.457 -1.86 -2.734 1 98.81 34 LEU B CA 1
ATOM 1037 C C . LEU B 1 34 ? 8.727 -1.379 -3.422 1 98.81 34 LEU B C 1
ATOM 1039 O O . LEU B 1 34 ? 9.703 -1.016 -2.754 1 98.81 34 LEU B O 1
ATOM 1043 N N . CYS B 1 35 ? 8.664 -1.342 -4.699 1 98.81 35 CYS B N 1
ATOM 1044 C CA . CYS B 1 35 ? 9.766 -0.796 -5.488 1 98.81 35 CYS B CA 1
ATOM 1045 C C . CYS B 1 35 ? 9.266 -0.253 -6.82 1 98.81 35 CYS B C 1
ATOM 1047 O O . CYS B 1 35 ? 8.125 -0.518 -7.215 1 98.81 35 CYS B O 1
ATOM 1049 N N . CYS B 1 36 ? 10.047 0.519 -7.484 1 98.88 36 CYS B N 1
ATOM 1050 C CA . CYS B 1 36 ? 9.75 0.973 -8.836 1 98.88 36 CYS B CA 1
ATOM 1051 C C . CYS B 1 36 ? 9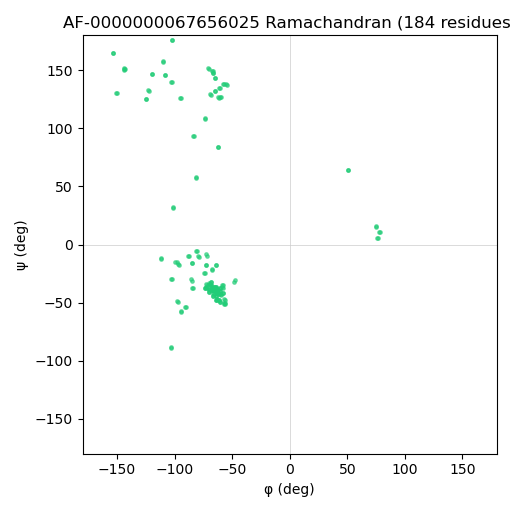.781 -0.188 -9.82 1 98.88 36 CYS B C 1
ATOM 1053 O O . CYS B 1 36 ? 10.594 -1.103 -9.68 1 98.88 36 CYS B O 1
ATOM 1055 N N . PHE B 1 37 ? 9.055 -0.137 -10.781 1 98.88 37 PHE B N 1
ATOM 1056 C CA . PHE B 1 37 ? 9.07 -1.182 -11.797 1 98.88 37 PHE B CA 1
ATOM 1057 C C . PHE B 1 37 ? 10.453 -1.294 -12.438 1 98.88 37 PHE B C 1
ATOM 1059 O O . PHE B 1 37 ? 10.992 -2.395 -12.57 1 98.88 37 PHE B O 1
ATOM 1066 N N . SER B 1 38 ? 10.984 -0.126 -12.852 1 98.88 38 SER B N 1
ATOM 1067 C CA . SER B 1 38 ? 12.273 -0.14 -13.531 1 98.88 38 SER B CA 1
ATOM 1068 C C . SER B 1 38 ? 13.375 -0.712 -12.641 1 98.88 38 SER B C 1
ATOM 1070 O O . SER B 1 38 ? 14.234 -1.459 -13.109 1 98.88 38 SER B O 1
ATOM 1072 N N . CYS B 1 39 ? 13.367 -0.376 -11.367 1 98.75 39 CYS B N 1
ATOM 1073 C CA . CYS B 1 39 ? 14.383 -0.859 -10.43 1 98.75 39 CYS B CA 1
ATOM 1074 C C . CYS B 1 39 ? 14.312 -2.375 -10.289 1 98.75 39 CYS B C 1
ATOM 1076 O O . CYS B 1 39 ? 15.336 -3.059 -10.406 1 98.75 39 CYS B O 1
ATOM 1078 N N . ILE B 1 40 ? 13.109 -2.867 -10.102 1 98.75 40 ILE B N 1
ATOM 1079 C CA . ILE B 1 40 ? 12.9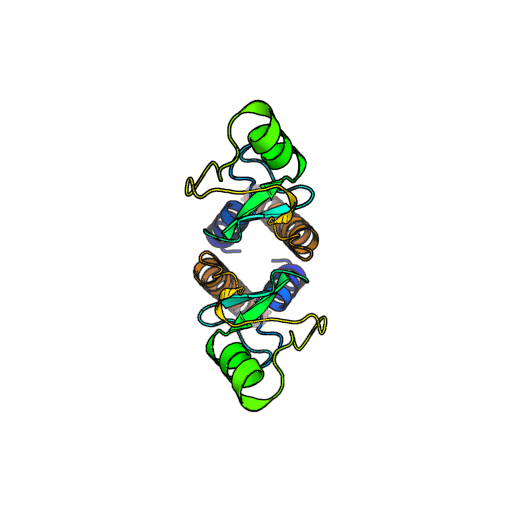77 -4.301 -9.859 1 98.75 40 ILE B CA 1
ATOM 1080 C C . ILE B 1 40 ? 13.211 -5.066 -11.156 1 98.75 40 ILE B C 1
ATOM 1082 O O . ILE B 1 40 ? 13.766 -6.168 -11.148 1 98.75 40 ILE B O 1
ATOM 1086 N N . ARG B 1 41 ? 12.734 -4.484 -12.195 1 98.62 41 ARG B N 1
ATOM 1087 C CA . ARG B 1 41 ? 13.008 -5.121 -13.484 1 98.62 41 ARG B CA 1
ATOM 1088 C C . ARG B 1 41 ? 14.508 -5.285 -13.703 1 98.62 41 ARG B C 1
ATOM 1090 O O . ARG B 1 41 ? 14.969 -6.363 -14.094 1 98.62 41 ARG B O 1
ATOM 1097 N N . ARG B 1 42 ? 15.258 -4.258 -13.547 1 98.25 42 ARG B N 1
ATOM 1098 C CA . ARG B 1 42 ? 16.703 -4.309 -13.688 1 98.25 42 ARG B CA 1
ATOM 1099 C C . ARG B 1 42 ? 17.312 -5.348 -12.75 1 98.25 42 ARG B C 1
ATOM 1101 O O . ARG B 1 42 ? 18.156 -6.148 -13.164 1 98.25 42 ARG B O 1
ATOM 1108 N N . TRP B 1 43 ? 16.922 -5.328 -11.547 1 97.88 43 TRP B N 1
ATOM 1109 C CA . TRP B 1 43 ? 17.422 -6.266 -10.555 1 97.88 43 TRP B CA 1
ATOM 1110 C C . TRP B 1 43 ? 17.203 -7.707 -10.992 1 97.88 43 TRP B C 1
ATOM 1112 O O . TRP B 1 43 ? 18.141 -8.516 -11 1 97.88 43 TRP B O 1
ATOM 1122 N N . LEU B 1 44 ? 16.016 -8.062 -11.391 1 98 44 LEU B N 1
ATOM 1123 C CA . LEU B 1 44 ? 15.641 -9.43 -11.742 1 98 44 LEU B CA 1
ATOM 1124 C C . LEU B 1 44 ? 16.344 -9.867 -13.016 1 98 44 LEU B C 1
ATOM 1126 O O . LEU B 1 44 ? 16.641 -11.047 -13.195 1 98 44 LEU B O 1
ATOM 1130 N N . THR B 1 45 ? 16.578 -8.922 -13.883 1 96.88 45 THR B N 1
ATOM 1131 C CA . THR B 1 45 ? 17.203 -9.242 -15.164 1 96.88 45 THR B CA 1
ATOM 1132 C C . THR B 1 45 ? 18.719 -9.281 -15.039 1 96.88 45 THR B C 1
ATOM 1134 O O . THR B 1 45 ? 19.375 -10.117 -15.664 1 96.88 45 THR B O 1
ATOM 1137 N N . GLU B 1 46 ? 19.328 -8.43 -14.273 1 96.12 46 GLU B N 1
ATOM 1138 C CA . GLU B 1 46 ? 20.781 -8.258 -14.258 1 96.12 46 GLU B CA 1
ATOM 1139 C C . GLU B 1 46 ? 21.406 -8.945 -13.055 1 96.12 46 GLU B C 1
ATOM 1141 O O . GLU B 1 46 ? 22.594 -9.266 -13.07 1 96.12 46 GLU B O 1
ATOM 1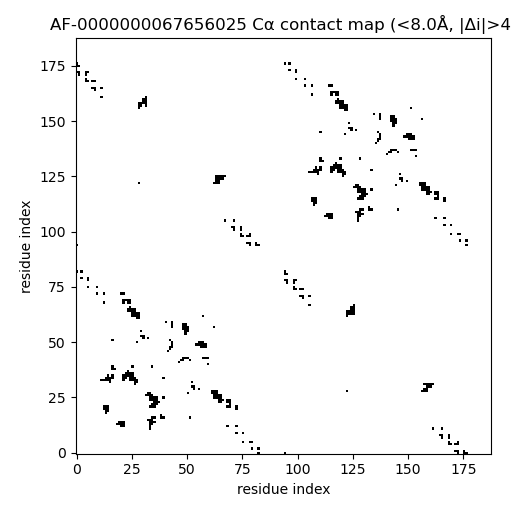146 N N . GLN B 1 47 ? 20.75 -9.047 -12.031 1 91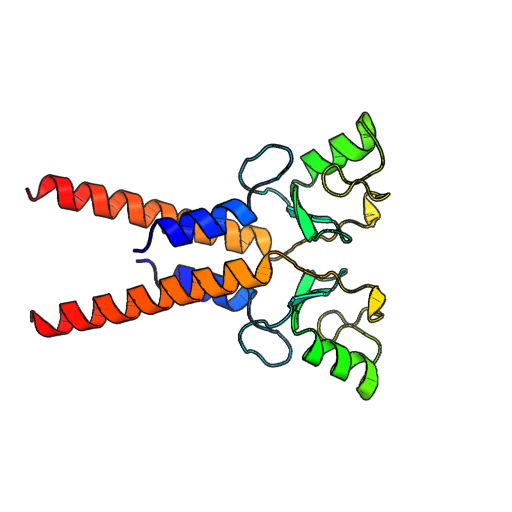.06 47 GLN B N 1
ATOM 1147 C CA . GLN B 1 47 ? 21.312 -9.633 -10.812 1 91.06 47 GLN B CA 1
ATOM 1148 C C . GLN B 1 47 ? 20.812 -11.055 -10.609 1 91.06 47 GLN B C 1
ATOM 1150 O O . GLN B 1 47 ? 21.219 -11.977 -11.312 1 91.06 47 GLN B O 1
ATOM 1155 N N . ARG B 1 48 ? 19.641 -11.297 -9.906 1 91.75 48 ARG B N 1
ATOM 1156 C CA . ARG B 1 48 ? 19.062 -12.609 -9.617 1 91.75 48 ARG B CA 1
ATOM 1157 C C . ARG B 1 48 ? 17.547 -12.57 -9.688 1 91.75 48 ARG B C 1
ATOM 1159 O O . ARG B 1 48 ? 16.922 -11.562 -9.328 1 91.75 48 ARG B O 1
ATOM 1166 N N . ALA B 1 49 ? 17.031 -13.688 -10.023 1 97.12 49 ALA B N 1
ATOM 1167 C CA . ALA B 1 49 ? 15.578 -13.836 -10.055 1 97.12 49 ALA B CA 1
ATOM 1168 C C . ALA B 1 49 ? 15.023 -14.109 -8.664 1 97.12 49 ALA B C 1
ATOM 1170 O O . ALA B 1 49 ? 14.43 -15.172 -8.422 1 97.12 49 ALA B O 1
ATOM 1171 N N . GLN B 1 50 ? 15.273 -13.242 -7.793 1 98 50 GLN B N 1
ATOM 1172 C CA . GLN B 1 50 ? 14.789 -13.266 -6.418 1 98 50 GLN B CA 1
ATOM 1173 C C . GLN B 1 50 ? 14.484 -11.852 -5.918 1 98 50 GLN B C 1
ATOM 1175 O O . GLN B 1 50 ? 15.078 -10.883 -6.383 1 98 50 GLN B O 1
ATOM 1180 N N . CYS B 1 51 ? 13.609 -11.766 -5.066 1 98.62 51 CYS B N 1
ATOM 1181 C CA . CYS B 1 51 ? 13.359 -10.492 -4.414 1 98.62 51 CYS B CA 1
ATOM 1182 C C . CYS B 1 51 ? 14.594 -10.016 -3.65 1 98.62 51 CYS B C 1
ATOM 1184 O O . CYS B 1 51 ? 15.141 -10.75 -2.826 1 98.62 51 CYS B O 1
ATOM 1186 N N . PRO B 1 52 ? 15.094 -8.844 -3.85 1 97.94 52 PRO B N 1
ATOM 1187 C CA . PRO B 1 52 ? 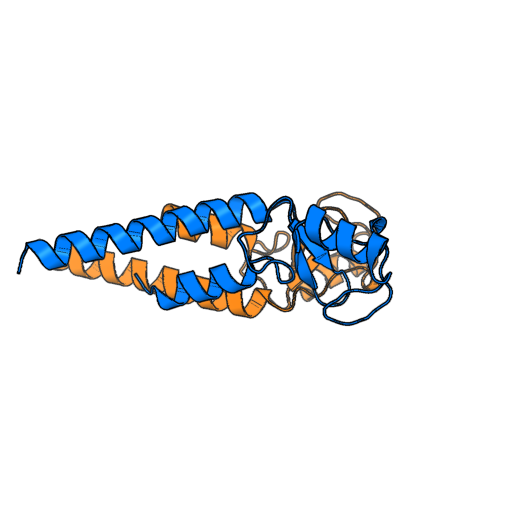16.297 -8.336 -3.17 1 97.94 52 PRO B CA 1
ATOM 1188 C C . PRO B 1 52 ? 16.094 -8.195 -1.661 1 97.94 52 PRO B C 1
ATOM 1190 O O . PRO B 1 52 ? 17.062 -8.07 -0.918 1 97.94 52 PRO B O 1
ATOM 1193 N N . HIS B 1 53 ? 14.828 -8.188 -1.249 1 98.12 53 HIS B N 1
ATOM 1194 C CA . HIS B 1 53 ? 14.531 -8.008 0.168 1 98.12 53 HIS B CA 1
ATOM 1195 C C . HIS B 1 53 ? 14.367 -9.352 0.87 1 98.12 53 HIS B C 1
ATOM 1197 O O . HIS B 1 53 ? 15.086 -9.656 1.821 1 98.12 53 HIS B O 1
ATOM 1203 N N . CYS B 1 54 ? 13.484 -10.188 0.481 1 98.44 54 CYS B N 1
ATOM 1204 C CA . CYS B 1 54 ? 13.172 -11.414 1.206 1 98.44 54 CYS B CA 1
ATOM 1205 C C . CYS B 1 54 ? 13.898 -12.609 0.596 1 98.44 54 CYS B C 1
ATOM 1207 O O . CYS B 1 54 ? 13.891 -13.703 1.161 1 98.44 54 CYS B O 1
ATOM 1209 N N . ARG B 1 55 ? 14.422 -12.453 -0.599 1 97.94 55 ARG B N 1
ATOM 1210 C CA . ARG B 1 55 ? 15.258 -13.438 -1.276 1 97.94 55 ARG B CA 1
ATOM 1211 C C . ARG B 1 55 ? 14.422 -14.594 -1.816 1 97.94 55 ARG B C 1
ATOM 1213 O O . ARG B 1 55 ? 14.969 -15.586 -2.301 1 97.94 55 ARG B O 1
ATOM 1220 N N . ALA B 1 56 ? 13.172 -14.508 -1.717 1 98.38 56 ALA B N 1
ATOM 1221 C CA . ALA B 1 56 ? 12.336 -15.531 -2.332 1 98.38 56 ALA B CA 1
ATOM 1222 C C . ALA B 1 56 ? 12.445 -15.492 -3.854 1 98.38 56 ALA B C 1
ATOM 1224 O O . ALA B 1 56 ? 12.617 -14.422 -4.445 1 98.38 56 ALA B O 1
ATOM 1225 N N . PRO B 1 57 ? 12.336 -16.641 -4.496 1 98.44 57 PRO B N 1
ATOM 1226 C CA . PRO B 1 57 ? 12.258 -16.641 -5.957 1 98.44 57 PRO B CA 1
ATOM 1227 C C . PRO B 1 57 ? 11.141 -15.742 -6.488 1 98.44 57 PRO B C 1
ATOM 1229 O O . PRO B 1 57 ? 10.039 -15.734 -5.934 1 98.44 57 PRO B O 1
ATOM 1232 N N . LEU B 1 58 ? 11.492 -15.016 -7.539 1 98.38 58 LEU B N 1
ATOM 1233 C CA . LEU B 1 58 ? 10.562 -13.992 -8.008 1 98.38 58 LEU B CA 1
ATOM 1234 C C . LEU B 1 58 ? 10.719 -13.773 -9.516 1 98.38 58 LEU B C 1
ATOM 1236 O O . LEU B 1 58 ? 11.836 -13.648 -10.016 1 98.38 58 LEU B O 1
ATOM 1240 N N . GLN B 1 59 ? 9.664 -13.805 -10.148 1 98.06 59 GLN B N 1
ATOM 1241 C CA . GLN B 1 59 ? 9.609 -13.438 -11.562 1 98.06 59 GLN B CA 1
ATOM 1242 C C . GLN B 1 59 ? 8.867 -12.125 -11.766 1 98.06 59 GLN B C 1
ATOM 1244 O O . GLN B 1 59 ? 8.031 -11.742 -10.938 1 98.06 59 GLN B O 1
ATOM 1249 N N . LEU B 1 60 ? 9.125 -11.477 -12.883 1 97.75 60 LEU B N 1
ATOM 1250 C CA . LEU B 1 60 ? 8.539 -10.18 -13.164 1 97.75 60 LEU B CA 1
ATOM 1251 C C . LEU B 1 60 ? 7.012 -10.258 -13.164 1 97.75 60 LEU B C 1
ATOM 1253 O O . LEU B 1 60 ? 6.34 -9.375 -12.625 1 97.75 60 LEU B O 1
ATOM 1257 N N . ARG B 1 61 ? 6.461 -11.266 -13.617 1 97.06 61 ARG B N 1
ATOM 1258 C CA . ARG B 1 61 ? 5.02 -11.406 -13.781 1 97.06 61 ARG B CA 1
ATOM 1259 C C . ARG B 1 61 ? 4.328 -11.586 -12.43 1 97.06 61 ARG B C 1
ATOM 1261 O O . ARG B 1 61 ? 3.107 -11.453 -12.336 1 97.06 61 ARG B O 1
ATOM 1268 N N . GLU B 1 62 ? 5.016 -11.922 -11.445 1 97.81 62 GLU B N 1
ATOM 1269 C CA . GLU B 1 62 ? 4.453 -12.188 -10.125 1 97.81 62 GLU B CA 1
ATOM 1270 C C . GLU B 1 62 ? 4.293 -10.898 -9.328 1 97.81 62 GLU B C 1
ATOM 1272 O O . GLU B 1 62 ? 3.617 -10.883 -8.297 1 97.81 62 GLU B O 1
ATOM 1277 N N . LEU B 1 63 ? 4.969 -9.867 -9.82 1 98.69 63 LEU B N 1
ATOM 1278 C CA . LEU B 1 63 ? 4.879 -8.586 -9.133 1 98.69 63 LEU B CA 1
ATOM 1279 C C . LEU B 1 63 ? 3.461 -8.031 -9.195 1 98.69 63 LEU B C 1
ATOM 1281 O O . LEU B 1 63 ? 2.791 -8.148 -10.227 1 98.69 63 LEU B O 1
ATOM 1285 N N . VAL B 1 64 ? 3.121 -7.434 -8.141 1 98.81 64 VAL B N 1
ATOM 1286 C CA . VAL B 1 64 ? 1.793 -6.832 -8.094 1 98.81 64 VAL B CA 1
ATOM 1287 C C . VAL B 1 64 ? 1.88 -5.355 -8.484 1 98.81 64 VAL B C 1
ATOM 1289 O O . VAL B 1 64 ? 2.689 -4.609 -7.93 1 98.81 64 VAL B O 1
ATOM 1292 N N . ASN B 1 65 ? 1.121 -5.039 -9.406 1 98.69 65 ASN B N 1
ATOM 1293 C CA . ASN B 1 65 ? 0.985 -3.623 -9.734 1 98.69 65 ASN B CA 1
ATOM 1294 C C . ASN B 1 65 ? 0.174 -2.875 -8.688 1 98.69 65 ASN B C 1
ATOM 1296 O O . ASN B 1 65 ? -1.04 -3.062 -8.578 1 98.69 65 ASN B O 1
ATOM 1300 N N . CYS B 1 66 ? 0.796 -2.09 -7.938 1 98.5 66 CYS B N 1
ATOM 1301 C CA . CYS B 1 66 ? 0.102 -1.328 -6.906 1 98.5 66 CYS B CA 1
ATOM 1302 C C . CYS B 1 66 ? -0.514 -0.059 -7.484 1 98.5 66 CYS B C 1
ATOM 1304 O O . CYS B 1 66 ? 0.083 1.016 -7.406 1 98.5 66 CYS B O 1
ATOM 1306 N N . ARG B 1 67 ? -1.645 -0.079 -7.848 1 98 67 ARG B N 1
ATOM 1307 C CA . ARG B 1 67 ? -2.297 0.917 -8.688 1 98 67 ARG B CA 1
ATOM 1308 C C . ARG B 1 67 ? -2.592 2.191 -7.906 1 98 67 ARG B C 1
ATOM 1310 O O . ARG B 1 67 ? -2.625 3.283 -8.477 1 98 67 ARG B O 1
ATOM 1317 N N . TRP B 1 68 ? -2.707 2.074 -6.625 1 98.06 68 TRP B N 1
ATOM 1318 C CA . TRP B 1 68 ? -3.062 3.199 -5.77 1 98.06 68 TRP B CA 1
ATOM 1319 C C . TRP B 1 68 ? -1.817 3.959 -5.324 1 98.06 68 TRP B C 1
ATOM 1321 O O . TRP B 1 68 ? -1.919 5.027 -4.711 1 98.06 68 TRP B O 1
ATOM 1331 N N . ALA B 1 69 ? -0.634 3.461 -5.562 1 98.5 69 ALA B N 1
ATOM 1332 C CA . ALA B 1 69 ? 0.596 4.008 -4.996 1 98.5 69 ALA B CA 1
ATOM 1333 C C . ALA B 1 69 ? 0.859 5.418 -5.52 1 98.5 69 ALA B C 1
ATOM 1335 O O . ALA B 1 69 ? 1.322 6.285 -4.777 1 98.5 69 ALA B O 1
ATOM 1336 N N . GLU B 1 70 ? 0.607 5.648 -6.762 1 97.62 70 GLU B N 1
ATOM 1337 C CA . GLU B 1 70 ? 0.868 6.965 -7.344 1 97.62 70 GLU B CA 1
ATOM 1338 C C . GLU B 1 70 ? 0.038 8.047 -6.656 1 97.62 70 GLU B C 1
ATOM 1340 O O . GLU B 1 70 ? 0.555 9.117 -6.32 1 97.62 70 GLU B O 1
ATOM 1345 N N . GLU B 1 71 ? -1.19 7.781 -6.508 1 96.5 71 GLU B N 1
ATOM 1346 C CA . GLU B 1 71 ? -2.07 8.719 -5.816 1 96.5 71 GLU B CA 1
ATOM 1347 C C . GLU B 1 71 ? -1.604 8.969 -4.387 1 96.5 71 GLU B C 1
ATOM 1349 O O . GLU B 1 71 ? -1.562 10.109 -3.928 1 96.5 71 GLU B O 1
ATOM 1354 N N . VAL B 1 72 ? -1.232 7.965 -3.703 1 97.88 72 VAL B N 1
ATOM 1355 C CA . VAL B 1 72 ? -0.775 8.086 -2.324 1 97.88 72 VAL B CA 1
ATOM 1356 C C . VAL B 1 72 ? 0.495 8.938 -2.273 1 97.88 72 VAL B C 1
ATOM 1358 O O . VAL B 1 72 ? 0.598 9.867 -1.47 1 97.88 72 VAL B O 1
ATOM 1361 N N . THR B 1 73 ? 1.454 8.625 -3.162 1 97.56 73 THR B N 1
ATOM 1362 C CA . THR B 1 73 ? 2.717 9.359 -3.18 1 97.56 73 THR B CA 1
ATOM 1363 C C . THR B 1 73 ? 2.488 10.828 -3.496 1 97.56 73 THR B C 1
ATOM 1365 O O . THR B 1 73 ? 3.139 11.703 -2.92 1 97.56 73 THR B O 1
ATOM 1368 N N . GLN B 1 74 ? 1.595 11.117 -4.383 1 96.06 74 GLN B N 1
ATOM 1369 C CA . GLN B 1 74 ? 1.275 12.5 -4.734 1 96.06 74 GLN B CA 1
ATOM 1370 C C . GLN B 1 74 ? 0.683 13.25 -3.541 1 96.06 74 GLN B C 1
ATOM 1372 O O . GLN B 1 74 ? 1.037 14.398 -3.287 1 96.06 74 GLN B O 1
ATOM 1377 N N . GLN B 1 75 ? -0.246 12.594 -2.836 1 95.19 75 GLN B N 1
ATOM 1378 C CA . GLN B 1 75 ? -0.856 13.195 -1.658 1 95.19 75 GLN B CA 1
ATOM 1379 C C . GLN B 1 75 ? 0.179 13.438 -0.563 1 95.19 75 GLN B C 1
ATOM 1381 O O . GLN B 1 75 ? 0.123 14.445 0.143 1 95.19 75 GLN B O 1
ATOM 1386 N N . LEU B 1 76 ? 1.076 12.5 -0.425 1 95 76 LEU B N 1
ATOM 1387 C CA . LEU B 1 76 ? 2.145 12.664 0.556 1 95 76 LEU B CA 1
ATOM 1388 C C . LEU B 1 76 ? 3.021 13.859 0.215 1 95 76 LEU B C 1
ATOM 1390 O O . LEU B 1 76 ? 3.414 14.617 1.104 1 95 76 LEU B O 1
ATOM 1394 N N . ASP B 1 77 ? 3.307 14.039 -1.052 1 93.81 77 ASP B N 1
ATOM 1395 C CA . ASP B 1 77 ? 4.062 15.203 -1.495 1 93.81 77 ASP B CA 1
ATOM 1396 C C . ASP B 1 77 ? 3.359 16.5 -1.094 1 93.81 77 ASP B C 1
ATOM 1398 O O . ASP B 1 77 ? 4.004 17.453 -0.657 1 93.81 77 ASP B O 1
ATOM 1402 N N . THR B 1 78 ? 2.096 16.516 -1.236 1 91.38 78 THR B N 1
ATOM 1403 C CA . THR B 1 78 ? 1.295 17.672 -0.875 1 91.38 78 THR B CA 1
ATOM 1404 C C . THR B 1 78 ? 1.4 17.969 0.62 1 91.38 78 THR B C 1
ATOM 1406 O O . THR B 1 78 ? 1.552 19.109 1.027 1 91.38 78 THR B O 1
ATOM 1409 N N . LEU B 1 79 ? 1.377 16.984 1.436 1 89.81 79 LEU B N 1
ATOM 1410 C CA . LEU B 1 79 ? 1.458 17.125 2.885 1 89.81 79 LEU B CA 1
ATOM 1411 C C . LEU B 1 79 ? 2.83 17.641 3.307 1 89.81 79 LEU B C 1
ATOM 1413 O O . LEU B 1 79 ? 2.936 18.469 4.211 1 89.81 79 LEU B O 1
ATOM 1417 N N . GLN B 1 80 ? 3.797 17.125 2.615 1 87.94 80 GLN B N 1
ATOM 1418 C CA . GLN B 1 80 ? 5.156 17.547 2.943 1 87.94 80 GLN B CA 1
ATOM 1419 C C . GLN B 1 80 ? 5.383 19.016 2.594 1 87.94 80 GLN B C 1
ATOM 1421 O O . GLN B 1 80 ? 6.059 19.734 3.33 1 87.94 80 GLN B O 1
ATOM 1426 N N . LEU B 1 81 ? 4.836 19.484 1.523 1 84.5 81 LEU B N 1
ATOM 1427 C CA . LEU B 1 81 ? 4.969 20.875 1.093 1 84.5 81 LEU B CA 1
ATOM 1428 C C . LEU B 1 81 ? 4.262 21.812 2.062 1 84.5 81 LEU B C 1
ATOM 1430 O O . LEU B 1 81 ? 4.77 22.891 2.363 1 84.5 81 LEU B O 1
ATOM 1434 N N . CYS B 1 82 ? 3.139 21.391 2.537 1 78.62 82 CYS B N 1
ATOM 1435 C CA . CYS B 1 82 ? 2.375 22.219 3.467 1 78.62 82 CYS B CA 1
ATOM 1436 C C . CYS B 1 82 ? 3.133 22.406 4.777 1 78.62 82 CYS B C 1
ATOM 1438 O O . CYS B 1 82 ? 3.074 23.469 5.383 1 78.62 82 CYS B O 1
ATOM 1440 N N . SER B 1 83 ? 3.832 21.375 5.219 1 77.06 83 SER B N 1
ATOM 1441 C CA . SER B 1 83 ? 4.586 21.469 6.465 1 77.06 83 SER B CA 1
ATOM 1442 C C . SER B 1 83 ? 5.77 22.422 6.332 1 77.06 83 SER B C 1
ATOM 1444 O O . SER B 1 83 ? 6.105 23.125 7.277 1 77.06 83 SER B O 1
ATOM 1446 N N . LEU B 1 84 ? 6.344 22.469 5.289 1 74.81 84 LEU B N 1
ATOM 1447 C CA . LEU B 1 84 ? 7.496 23.328 5.055 1 74.81 84 LEU B CA 1
ATOM 1448 C C . LEU B 1 84 ? 7.074 24.797 5.012 1 74.81 84 LEU B C 1
ATOM 1450 O O . LEU B 1 84 ? 7.789 25.656 5.508 1 74.81 84 LEU B O 1
ATOM 1454 N N . THR B 1 85 ? 5.957 25.047 4.449 1 74.12 85 THR B N 1
ATOM 1455 C CA . THR B 1 85 ? 5.48 26.422 4.336 1 74.12 85 THR B CA 1
ATOM 1456 C C . THR B 1 85 ? 5.043 26.953 5.695 1 74.12 85 THR B C 1
ATOM 1458 O O . THR B 1 85 ? 5.238 28.141 5.996 1 74.12 85 THR B O 1
ATOM 1461 N N . LYS B 1 86 ? 4.496 26.203 6.555 1 70.19 86 LYS B N 1
ATOM 1462 C CA . LYS B 1 86 ? 4.043 26.625 7.875 1 70.19 86 LYS B CA 1
ATOM 1463 C C . LYS B 1 86 ? 5.223 26.969 8.773 1 70.19 86 LYS B C 1
ATOM 1465 O O . LYS B 1 86 ? 5.164 27.938 9.539 1 70.19 86 LYS B O 1
ATOM 1470 N N . HIS B 1 87 ? 6.258 26.25 8.719 1 66.94 87 HIS B N 1
ATOM 1471 C CA . HIS B 1 87 ? 7.445 26.531 9.516 1 66.94 87 HIS B CA 1
ATOM 1472 C C . HIS B 1 87 ? 8.094 27.844 9.102 1 66.94 87 HIS B C 1
ATOM 1474 O O . HIS B 1 87 ? 8.578 28.609 9.953 1 66.94 87 HIS B O 1
ATOM 1480 N N . GLU B 1 88 ? 8.055 28.094 7.797 1 69.25 88 GLU B N 1
ATOM 1481 C CA . GLU B 1 88 ? 8.633 29.344 7.305 1 69.25 88 GLU B CA 1
ATOM 1482 C C . GLU B 1 88 ? 7.836 30.547 7.797 1 69.25 88 GLU B C 1
ATOM 1484 O O . GLU B 1 88 ? 8.414 31.578 8.148 1 69.25 88 GLU B O 1
ATOM 1489 N N . ASP B 1 89 ? 6.508 30.531 7.867 1 66.81 89 ASP B N 1
ATOM 1490 C CA . ASP B 1 89 ? 5.648 31.641 8.289 1 66.81 89 ASP B CA 1
ATOM 1491 C C . ASP B 1 89 ? 5.801 31.906 9.789 1 66.81 89 ASP B C 1
ATOM 1493 O O . ASP B 1 89 ? 5.773 33.062 10.219 1 66.81 89 ASP B O 1
ATOM 1497 N N . ASN B 1 90 ? 6.027 30.922 10.57 1 65.69 90 ASN B N 1
ATOM 1498 C CA . ASN B 1 90 ? 6.199 31.094 12.008 1 65.69 90 ASN B CA 1
ATOM 1499 C C . ASN B 1 90 ? 7.543 31.75 12.344 1 65.69 90 ASN B C 1
ATOM 1501 O O . ASN B 1 90 ? 7.648 32.5 13.305 1 65.69 90 ASN B O 1
ATOM 1505 N N . ASP B 1 91 ? 8.539 31.406 11.617 1 66.19 91 ASP B N 1
ATOM 1506 C CA . ASP B 1 91 ? 9.859 31.984 11.836 1 66.19 91 ASP B CA 1
ATOM 1507 C C . ASP B 1 91 ? 9.867 33.469 11.477 1 66.19 91 ASP B C 1
ATOM 1509 O O . ASP B 1 91 ? 10.625 34.25 12.055 1 66.19 91 ASP B O 1
ATOM 1513 N N . LYS B 1 92 ? 8.977 34 10.672 1 68.38 92 LYS B N 1
ATOM 1514 C CA . LYS B 1 92 ? 8.93 35.406 10.273 1 68.38 92 LYS B CA 1
ATOM 1515 C C . LYS B 1 92 ? 8.188 36.25 11.305 1 68.38 92 LYS B C 1
ATOM 1517 O O . LYS B 1 92 ? 8.469 37.438 11.461 1 68.38 92 LYS B O 1
ATOM 1522 N N . ASP B 1 93 ? 7.25 35.781 12 1 60.66 93 ASP B N 1
ATOM 1523 C CA . ASP B 1 93 ? 6.461 36.531 12.961 1 60.66 93 ASP B CA 1
ATOM 1524 C C . ASP B 1 93 ? 7.199 36.688 14.289 1 60.66 93 ASP B C 1
ATOM 1526 O O . ASP B 1 93 ? 6.746 37.406 15.188 1 60.66 93 ASP B O 1
ATOM 1530 N N . LYS B 1 94 ? 8.383 36.062 14.484 1 58.12 94 LYS B N 1
ATOM 1531 C CA . LYS B 1 94 ? 9.141 36.25 15.711 1 58.12 94 LYS B CA 1
ATOM 1532 C C . LYS B 1 94 ? 10.203 37.344 15.539 1 58.12 94 LYS B C 1
ATOM 1534 O O . LYS B 1 94 ? 10.781 37.469 14.461 1 58.12 94 LYS B O 1
#

Organism: Oreochromis niloticus (NCBI:txid8128)

Radius of gyration: 18.73 Å; Cα contacts (8 Å, |Δi|>4): 301; chains: 2; bounding box: 41×56×36 Å

InterPro domains:
  IPR001841 Zinc finger, RING-type [PS50089] (15-55)
  IPR013083 Zinc finger, RING/FYVE/PHD-type [G3DSA:3.30.40.10] (1-90)
  IPR053003 TRIM/RBCC E3 ubiquitin-protein ligases [PTHR36754] (1-94)

Foldseek 3Di:
DPVVVLVVVQQQQAAPQVRHGEDQWWAQPPPRRIHHLVRVVCCVVPPHQADPPPRHGHDSVRIDGPPCSVVVSVVSVVVVVVVVVVVVVVVVVD/DPVVVLVVVQQQQAAPQVRHGEDQWWAQPPPRRIHHLVRVVCCVVPPHQADPPPRHGHDSVRIDGPPCSVVVSVVSVVVVVVVVVVVVVVVVVD

Solvent-accessible surface area (backbone atoms only — not comparable to full-atom values): 10440 Å² total; per-residue (Å²): 121,66,60,65,40,56,52,56,45,47,58,66,55,22,10,74,81,82,64,39,75,51,49,69,33,26,24,41,59,81,66,41,52,41,26,22,41,70,59,50,50,48,40,42,72,70,68,46,54,34,38,92,82,79,59,46,80,45,56,81,86,62,42,19,53,38,72,63,48,61,61,43,53,51,36,48,51,52,50,54,53,53,56,56,54,52,56,55,57,57,61,65,78,103,121,67,62,66,39,56,52,57,45,49,58,66,55,22,10,74,82,81,64,41,75,51,50,71,33,27,24,41,59,81,68,41,52,40,24,22,40,70,60,51,51,48,40,41,71,71,70,45,54,34,39,91,81,79,58,46,80,44,56,82,84,61,43,20,53,37,72,62,48,62,61,43,53,53,35,50,50,53,50,54,52,54,53,56,53,53,56,55,56,56,62,64,77,104

Secondary structure (DSSP, 8-state):
--HHHHHHHHHHTB-TTT-SB-SSEEE-TTT--EEEHHHHHHHHHHS-SB-TTT--B--GGGSEE-TTHHHHHHHHHHHHHHHHHHHHHHHH--/--HHHHHHHHHHTB-TTT-SB-SSEEE-TTT--EEEHHHHHHHHHHS-SB-TTT--B--GGGSEE-TTHHHHHHHHHHHHHHHHHHHHHHHH--

Nearest PDB structures (foldseek):
  3lrq-assembly1_D  TM=9.911E-01  e=1.270E-15  Homo sapiens
  3lrq-assembly1_A  TM=9.956E-01  e=1.778E-15  Homo sapiens
  3lrq-assembly2_B  TM=9.947E-01  e=1.778E-15  Homo sapiens
  4s3o-assembly2_B  TM=8.766E-01  e=1.691E-05  Homo sapiens
  3rpg-assembly1_C  TM=9.052E-01  e=1.460E-04  Homo sapiens